Protein AF-A0A914WUR8-F1 (afdb_monomer_lite)

Sequence (193 aa):
MGHSDYSIVKTNSSASHRSSPDRDSGISDNASTVTVDKRELGSQAFQICHELTTIVRLSSDFLSDVIEGKESASELLDELQNKVHPFLITLDGEMSNIEQLLRKNLDRSRIGDSKVGWLLEYNRYQLEFRRVLMDLSGPVYEDLERVLRLRNRGCLGLSPKKETIASLREMSAGLERATKLIRNERAKPESAY

Foldseek 3Di:
DDDDDDDDDDDDDDDDDDDDDDPPDDPPPPVVPCPDDLLNLLVLLLVLLVLLLVLLVVLVVLQVCLVVVVDALVVSLCCLVVPNQVSLVVSVVSLVVSLVVLVVNCVPDDPPDLVNVSSVVSNVSSVLSVVSSCCCNPQLSVQSNVQSVVVNVVDPPDHGDPVSVVSSVVSNVVSVVVSVVSVVVSVDDPPPD

Structure (mmCIF, N/CA/C/O backbone):
data_AF-A0A914WUR8-F1
#
_entry.id   AF-A0A914WUR8-F1
#
loop_
_atom_site.group_PDB
_atom_site.id
_atom_site.type_symbol
_atom_site.label_atom_id
_atom_site.label_alt_id
_atom_site.label_comp_id
_atom_site.label_asym_id
_atom_site.label_entity_id
_atom_site.label_seq_id
_atom_site.pdbx_PDB_ins_code
_atom_site.Cartn_x
_atom_site.Cartn_y
_atom_site.Cartn_z
_atom_site.occupancy
_atom_site.B_iso_or_equiv
_atom_site.auth_seq_id
_atom_site.auth_comp_id
_atom_site.auth_asym_id
_atom_site.auth_atom_id
_atom_site.pdbx_PDB_model_num
ATOM 1 N N . MET A 1 1 ? -19.757 11.653 -71.387 1.00 37.00 1 MET A N 1
ATOM 2 C CA . MET A 1 1 ? -19.063 12.252 -72.551 1.00 37.00 1 MET A CA 1
ATOM 3 C C . MET A 1 1 ? -19.400 13.734 -72.533 1.00 37.00 1 MET A C 1
ATOM 5 O O . MET A 1 1 ? -20.573 14.029 -72.426 1.00 37.00 1 MET A O 1
ATOM 9 N N . GLY A 1 2 ? -18.505 14.708 -72.526 1.00 36.41 2 GLY A N 1
ATOM 10 C CA . GLY A 1 2 ? -17.061 14.735 -72.690 1.00 36.41 2 GLY A CA 1
ATOM 11 C C . GLY A 1 2 ? -16.530 16.047 -72.091 1.00 36.41 2 GLY A C 1
ATOM 12 O O . GLY A 1 2 ? -17.286 16.991 -71.898 1.00 36.41 2 GLY A O 1
ATOM 13 N N . HIS A 1 3 ? -15.284 16.008 -71.632 1.00 33.38 3 HIS A N 1
ATOM 14 C CA . HIS A 1 3 ? -14.179 16.819 -72.156 1.00 33.38 3 HIS A CA 1
ATOM 15 C C . HIS A 1 3 ? -14.141 18.267 -71.652 1.00 33.38 3 HIS A C 1
ATOM 17 O O . HIS A 1 3 ? -14.786 19.171 -72.168 1.00 33.38 3 HIS A O 1
ATOM 23 N N . SER A 1 4 ? -13.314 18.418 -70.616 1.00 41.50 4 SER A N 1
ATOM 24 C CA . SER A 1 4 ? -12.654 19.644 -70.195 1.00 41.50 4 SER A CA 1
ATOM 25 C C . SER A 1 4 ? -11.513 19.942 -71.166 1.00 41.50 4 SER A C 1
ATOM 27 O O . SER A 1 4 ? -10.656 19.085 -71.347 1.00 41.50 4 SER A O 1
ATOM 29 N N . ASP A 1 5 ? -11.481 21.156 -71.702 1.00 40.12 5 ASP A N 1
ATOM 30 C CA . ASP A 1 5 ? -10.303 21.803 -72.275 1.00 40.12 5 ASP A CA 1
ATOM 31 C C . ASP A 1 5 ? -10.440 23.311 -72.039 1.00 40.12 5 ASP A C 1
ATOM 33 O O . ASP A 1 5 ? -11.521 23.857 -72.230 1.00 40.12 5 ASP A O 1
ATOM 37 N N . TYR A 1 6 ? -9.379 23.950 -71.539 1.00 37.72 6 TYR A N 1
ATOM 38 C CA . TYR A 1 6 ? -8.760 25.163 -72.100 1.00 37.72 6 TYR A CA 1
ATOM 39 C C . TYR A 1 6 ? -7.669 25.708 -71.152 1.00 37.72 6 TYR A C 1
ATOM 41 O O . TYR A 1 6 ? -7.909 26.363 -70.142 1.00 37.72 6 TYR A O 1
ATOM 49 N N . SER A 1 7 ? -6.442 25.345 -71.518 1.00 39.84 7 SER A N 1
ATOM 50 C CA . SER A 1 7 ? -5.172 26.091 -71.546 1.00 39.84 7 SER A CA 1
ATOM 51 C C . SER A 1 7 ? -5.010 27.505 -70.933 1.00 39.84 7 SER A C 1
ATOM 53 O O . SER A 1 7 ? -5.639 28.463 -71.364 1.00 39.84 7 SER A O 1
ATOM 55 N N . ILE A 1 8 ? -3.978 27.602 -70.074 1.00 44.56 8 ILE A N 1
ATOM 56 C CA . ILE A 1 8 ? -2.750 28.447 -70.117 1.00 44.56 8 ILE A CA 1
ATOM 57 C C . ILE A 1 8 ? -2.872 29.963 -70.385 1.00 44.56 8 ILE A C 1
ATOM 59 O O . ILE A 1 8 ? -3.141 30.380 -71.506 1.00 44.56 8 ILE A O 1
ATOM 63 N N . VAL A 1 9 ? -2.359 30.767 -69.436 1.00 37.59 9 VAL A N 1
ATOM 64 C CA . VAL A 1 9 ? -1.596 32.004 -69.721 1.00 37.59 9 VAL A CA 1
ATOM 65 C C . VAL A 1 9 ? -0.335 32.049 -68.843 1.00 37.59 9 VAL A C 1
ATOM 67 O O . VAL A 1 9 ? -0.367 31.731 -67.656 1.00 37.59 9 VAL A O 1
ATOM 70 N N . LYS A 1 10 ? 0.791 32.410 -69.465 1.00 38.59 10 LYS A N 1
ATOM 71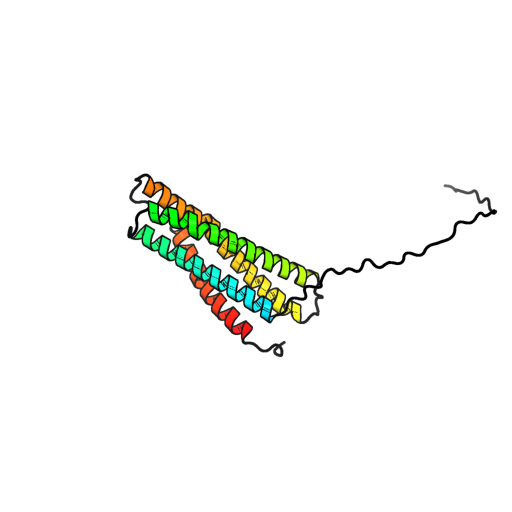 C CA . LYS A 1 10 ? 2.156 32.503 -68.924 1.00 38.59 10 LYS A CA 1
ATOM 72 C C . LYS A 1 10 ? 2.591 33.975 -68.778 1.00 38.59 10 LYS A C 1
ATOM 74 O O . LYS A 1 10 ? 2.191 34.793 -69.599 1.00 38.59 10 LYS A O 1
ATOM 79 N N . THR A 1 11 ? 3.554 34.201 -67.864 1.00 35.62 11 THR A N 1
ATOM 80 C CA . THR A 1 11 ? 4.627 35.248 -67.840 1.00 35.62 11 THR A CA 1
ATOM 81 C C . THR A 1 11 ? 4.205 36.707 -67.554 1.00 35.62 11 THR A C 1
ATOM 83 O O . THR A 1 11 ? 3.149 37.117 -68.000 1.00 35.62 11 THR A O 1
ATOM 86 N N . ASN A 1 12 ? 4.951 37.593 -66.872 1.00 31.42 12 ASN A N 1
ATOM 87 C CA . ASN A 1 12 ? 6.292 37.587 -66.259 1.00 31.42 12 ASN A CA 1
ATOM 88 C C . ASN A 1 12 ? 6.456 38.807 -65.304 1.00 31.42 12 ASN A C 1
ATOM 90 O O . ASN A 1 12 ? 5.893 39.862 -65.568 1.00 31.42 12 ASN A O 1
ATOM 94 N N . SER A 1 13 ? 7.307 38.642 -64.280 1.00 36.81 13 SER A N 1
ATOM 95 C CA . SER A 1 13 ? 8.255 39.586 -63.632 1.00 36.81 13 SER A CA 1
ATOM 96 C C . SER A 1 13 ? 7.897 41.046 -63.292 1.00 36.81 13 SER A C 1
ATOM 98 O O . SER A 1 13 ? 7.692 41.866 -64.181 1.00 36.81 13 SER A O 1
ATOM 100 N N . SER A 1 14 ? 8.136 41.441 -62.028 1.00 36.94 14 SER A N 1
ATOM 101 C CA . SER A 1 14 ? 9.271 42.318 -61.637 1.00 36.94 14 SER A CA 1
ATOM 102 C C . SER A 1 14 ? 9.400 42.482 -60.112 1.00 36.94 14 SER A C 1
ATOM 104 O O . SER A 1 14 ? 8.433 42.359 -59.369 1.00 36.94 14 SER A O 1
ATOM 106 N N . ALA A 1 15 ? 10.638 42.704 -59.672 1.00 36.72 15 ALA A N 1
ATOM 107 C CA . ALA A 1 15 ? 11.162 42.523 -58.322 1.00 36.72 15 ALA A CA 1
ATOM 108 C C . ALA A 1 15 ? 10.947 43.701 -57.351 1.00 36.72 15 ALA A C 1
ATOM 110 O O . ALA A 1 15 ? 10.894 44.859 -57.759 1.00 36.72 15 ALA A O 1
ATOM 111 N N . SER A 1 16 ? 10.995 43.412 -56.045 1.00 34.94 16 SER A N 1
ATOM 112 C CA . SER A 1 16 ? 11.691 44.271 -55.077 1.00 34.94 16 SER A CA 1
ATOM 113 C C . SER A 1 16 ? 12.077 43.526 -53.800 1.00 34.94 16 SER A C 1
ATOM 115 O O . SER A 1 16 ? 11.311 42.754 -53.233 1.00 34.94 16 SER A O 1
ATOM 117 N N . HIS A 1 17 ? 13.318 43.791 -53.404 1.00 40.00 17 HIS A N 1
ATOM 118 C CA . HIS A 1 17 ? 14.070 43.299 -52.261 1.00 40.00 17 HIS A CA 1
ATOM 119 C C . HIS A 1 17 ? 13.313 43.279 -50.928 1.00 40.00 17 HIS A C 1
ATOM 121 O O . HIS A 1 17 ? 12.742 44.287 -50.517 1.00 40.00 17 HIS A O 1
ATOM 127 N N . ARG A 1 18 ? 13.505 42.197 -50.165 1.00 36.22 18 ARG A N 1
ATOM 128 C CA . ARG A 1 18 ? 13.708 42.273 -48.712 1.00 36.22 18 ARG A CA 1
ATOM 129 C C . ARG A 1 18 ? 14.673 41.173 -48.271 1.00 36.22 18 ARG A C 1
ATOM 131 O O . ARG A 1 18 ? 14.479 40.001 -48.570 1.00 36.22 18 ARG A O 1
ATOM 138 N N . SER A 1 19 ? 15.742 41.624 -47.634 1.00 36.41 19 SER A N 1
ATOM 139 C CA . SER A 1 19 ? 16.862 40.859 -47.100 1.00 36.41 19 SER A CA 1
ATOM 140 C C . SER A 1 19 ? 16.445 39.942 -45.940 1.00 36.41 19 SER A C 1
ATOM 142 O O . SER A 1 19 ? 15.469 40.231 -45.249 1.00 36.41 19 SER A O 1
ATOM 144 N N . SER A 1 20 ? 17.219 38.868 -45.751 1.00 39.94 20 SER A N 1
ATOM 145 C CA . SER A 1 20 ? 17.107 37.781 -44.761 1.00 39.94 20 SER A CA 1
ATOM 146 C C . SER A 1 20 ? 16.961 38.243 -43.288 1.00 39.94 20 SER A C 1
ATOM 148 O O . SER A 1 20 ? 17.182 39.418 -42.988 1.00 39.94 20 SER A O 1
ATOM 150 N N . PRO A 1 21 ? 16.629 37.340 -42.339 1.00 45.94 21 PRO A N 1
ATOM 151 C CA . PRO A 1 21 ? 17.630 36.371 -41.879 1.00 45.94 21 PRO A CA 1
ATOM 152 C C . PRO A 1 21 ? 17.120 34.937 -41.705 1.00 45.94 21 PRO A C 1
ATOM 154 O O . PRO A 1 21 ? 16.006 34.687 -41.245 1.00 45.94 21 PRO A O 1
ATOM 157 N N . ASP A 1 22 ? 18.030 34.013 -42.000 1.00 47.44 22 ASP A N 1
ATOM 158 C CA . ASP A 1 22 ? 18.073 32.670 -41.447 1.00 47.44 22 ASP A CA 1
ATOM 159 C C . ASP A 1 22 ? 17.872 32.698 -39.928 1.00 47.44 22 ASP A C 1
ATOM 161 O O . ASP A 1 22 ? 18.601 33.366 -39.189 1.00 47.44 22 ASP A O 1
ATOM 165 N N . ARG A 1 23 ? 16.892 31.927 -39.462 1.00 48.22 23 ARG A N 1
ATOM 166 C CA . ARG A 1 23 ? 16.879 31.358 -38.114 1.00 48.22 23 ARG A CA 1
ATOM 167 C C . ARG A 1 23 ? 16.469 29.902 -38.217 1.00 48.22 23 ARG A C 1
ATOM 169 O O . ARG A 1 23 ? 15.405 29.492 -37.767 1.00 48.22 23 ARG A O 1
ATOM 176 N N . ASP A 1 24 ? 17.371 29.139 -38.819 1.00 46.47 24 ASP A N 1
ATOM 177 C CA . ASP A 1 24 ? 17.650 27.802 -38.330 1.00 46.47 24 ASP A CA 1
ATOM 178 C C . ASP A 1 24 ? 18.210 27.983 -36.912 1.00 46.47 24 ASP A C 1
ATOM 180 O O . ASP A 1 24 ? 19.305 28.497 -36.678 1.00 46.47 24 ASP A O 1
ATOM 184 N N . SER A 1 25 ? 17.356 27.771 -35.927 1.00 42.19 25 SER A N 1
ATOM 185 C CA . SER A 1 25 ? 17.721 27.807 -34.521 1.00 42.19 25 SER A CA 1
ATOM 186 C C . SER A 1 25 ? 16.955 26.669 -33.909 1.00 42.19 25 SER A C 1
ATOM 188 O O . SER A 1 25 ? 15.784 26.810 -33.555 1.00 42.19 25 SER A O 1
ATOM 190 N N . GLY A 1 26 ? 17.638 25.524 -33.909 1.00 39.28 26 GLY A N 1
ATOM 191 C CA . GLY A 1 26 ? 17.195 24.298 -33.293 1.00 39.28 26 GLY A CA 1
ATOM 192 C C . GLY A 1 26 ? 16.463 24.609 -32.003 1.00 39.28 26 GLY A C 1
ATOM 193 O O . GLY A 1 26 ? 17.003 25.233 -31.085 1.00 39.28 26 GLY A O 1
ATOM 194 N N . ILE A 1 27 ? 15.217 24.151 -31.955 1.00 39.72 27 ILE A N 1
ATOM 195 C CA . ILE A 1 27 ? 14.602 23.793 -30.694 1.00 39.72 27 ILE A CA 1
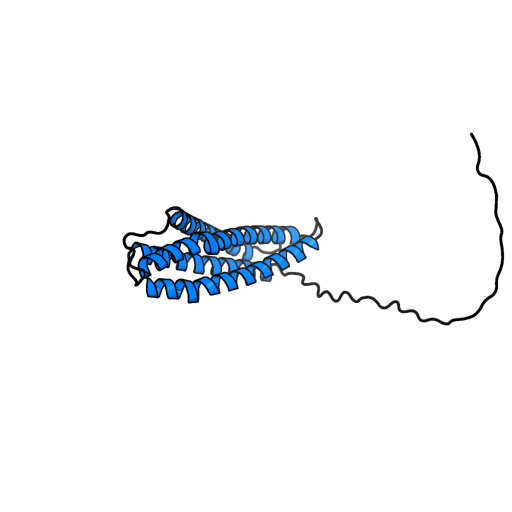ATOM 196 C C . ILE A 1 27 ? 15.532 22.716 -30.149 1.00 39.72 27 ILE A C 1
ATOM 198 O O . ILE A 1 27 ? 15.495 21.557 -30.552 1.00 39.72 27 ILE A O 1
ATOM 202 N N . SER A 1 28 ? 16.480 23.167 -29.333 1.00 43.06 28 SER A N 1
ATOM 203 C CA . SER A 1 28 ? 17.248 22.327 -28.447 1.00 43.06 28 SER A CA 1
ATOM 204 C C . SER A 1 28 ? 16.193 21.695 -27.561 1.00 43.06 28 SER A C 1
ATOM 206 O O . SER A 1 28 ? 15.749 22.304 -26.585 1.00 43.06 28 SER A O 1
ATOM 208 N N . ASP A 1 29 ? 15.737 20.509 -27.959 1.00 40.06 29 ASP A N 1
ATOM 209 C CA . ASP A 1 29 ? 15.066 19.550 -27.101 1.00 40.06 29 ASP A CA 1
ATOM 210 C C . ASP A 1 29 ? 16.067 19.174 -26.004 1.00 40.06 29 ASP A C 1
ATOM 212 O O . ASP A 1 29 ? 16.579 18.064 -25.912 1.00 40.06 29 ASP A O 1
ATOM 216 N N . ASN A 1 30 ? 16.309 20.121 -25.101 1.00 42.06 30 ASN A N 1
ATOM 217 C CA . ASN A 1 30 ? 16.826 19.874 -23.771 1.00 42.06 30 ASN A CA 1
ATOM 218 C C . ASN A 1 30 ? 15.668 19.321 -22.930 1.00 42.06 30 ASN A C 1
ATOM 220 O O . ASN A 1 30 ? 15.449 19.722 -21.790 1.00 42.06 30 ASN A O 1
ATOM 224 N N . ALA A 1 31 ? 14.902 18.385 -23.496 1.00 45.66 31 ALA A N 1
ATOM 225 C CA . ALA A 1 31 ? 14.214 17.394 -22.712 1.00 45.66 31 ALA A CA 1
ATOM 226 C C . ALA A 1 31 ? 15.333 16.529 -22.153 1.00 45.66 31 ALA A C 1
ATOM 228 O O . ALA A 1 31 ? 15.721 15.553 -22.791 1.00 45.66 31 ALA A O 1
ATOM 229 N N . SER A 1 32 ? 15.885 16.945 -21.007 1.00 46.03 32 SER A N 1
ATOM 230 C CA . SER A 1 32 ? 16.814 16.172 -20.192 1.00 46.03 32 SER A CA 1
ATOM 231 C C . SER A 1 32 ? 16.413 14.713 -20.314 1.00 46.03 32 SER A C 1
ATOM 233 O O . SER A 1 32 ? 15.339 14.309 -19.856 1.00 46.03 32 SER A O 1
ATOM 235 N N . THR A 1 33 ? 17.191 13.953 -21.080 1.00 48.09 33 THR A N 1
ATOM 236 C CA . THR A 1 33 ? 16.890 12.563 -21.367 1.00 48.09 33 THR A CA 1
ATOM 237 C C . THR A 1 33 ? 17.117 11.838 -20.059 1.00 48.09 33 THR A C 1
ATOM 239 O O . THR A 1 33 ? 18.238 11.441 -19.761 1.00 48.09 33 THR A O 1
ATOM 242 N N . VAL A 1 34 ? 16.071 11.742 -19.234 1.00 58.59 34 VAL A N 1
ATOM 243 C CA . VAL A 1 34 ? 16.076 10.923 -18.025 1.00 58.59 34 VAL A CA 1
ATOM 244 C C . VAL A 1 34 ? 16.119 9.475 -18.499 1.00 58.59 34 VAL A C 1
ATOM 246 O O . VAL A 1 34 ? 15.098 8.806 -18.635 1.00 58.59 34 VAL A O 1
ATOM 249 N N . THR A 1 35 ? 17.314 9.028 -18.866 1.00 66.31 35 THR A N 1
ATOM 250 C CA . THR A 1 35 ? 17.644 7.626 -19.053 1.00 66.31 35 THR A CA 1
ATOM 251 C C . THR A 1 35 ? 17.691 7.028 -17.662 1.00 66.31 35 THR A C 1
ATOM 253 O O . THR A 1 35 ? 18.562 7.390 -16.871 1.00 66.31 35 THR A O 1
ATOM 256 N N . VAL A 1 36 ? 16.710 6.189 -17.330 1.00 79.06 36 VAL A N 1
ATOM 257 C CA . VAL A 1 36 ? 16.665 5.582 -16.001 1.00 79.06 36 VAL A CA 1
ATOM 258 C C . VAL A 1 36 ? 17.721 4.483 -15.898 1.00 79.06 36 VAL A C 1
ATOM 260 O O . VAL A 1 36 ? 17.850 3.651 -16.798 1.00 79.06 36 VAL A O 1
ATOM 263 N N . ASP A 1 37 ? 18.487 4.499 -14.811 1.00 85.56 37 ASP A N 1
ATOM 264 C CA . ASP A 1 37 ? 19.453 3.451 -14.498 1.00 85.56 37 ASP A CA 1
ATOM 265 C C . ASP A 1 37 ? 18.743 2.251 -13.851 1.00 85.56 37 ASP A C 1
ATOM 267 O O . ASP A 1 37 ? 17.837 2.408 -13.025 1.00 85.56 37 ASP A O 1
ATOM 271 N N . LYS A 1 38 ? 19.159 1.034 -14.217 1.00 85.88 38 LYS A N 1
ATOM 272 C CA . LYS A 1 38 ? 18.549 -0.209 -13.724 1.00 85.88 38 LYS A CA 1
ATOM 273 C C . LYS A 1 38 ? 18.675 -0.351 -12.204 1.00 85.88 38 LYS A C 1
ATOM 275 O O . LYS A 1 38 ? 17.761 -0.884 -11.568 1.00 85.88 38 LYS A O 1
ATOM 280 N N . ARG A 1 39 ? 19.797 0.084 -11.614 1.00 86.56 39 ARG A N 1
ATOM 281 C CA . ARG A 1 39 ? 20.023 -0.005 -10.163 1.00 86.56 39 ARG A CA 1
ATOM 282 C C . ARG A 1 39 ? 19.194 1.022 -9.417 1.00 86.56 39 ARG A C 1
ATOM 284 O O . ARG A 1 39 ? 18.631 0.669 -8.385 1.00 86.56 39 ARG A O 1
ATOM 291 N N . GLU A 1 40 ? 19.085 2.232 -9.956 1.00 88.56 40 GLU A N 1
ATOM 292 C CA . GLU A 1 40 ? 18.246 3.285 -9.381 1.00 88.56 40 GLU A CA 1
ATOM 293 C C . GLU A 1 40 ? 16.779 2.848 -9.327 1.00 88.56 40 GLU A C 1
ATOM 295 O O . GLU A 1 40 ? 16.174 2.805 -8.256 1.00 88.56 40 GLU A O 1
ATOM 300 N N . LEU A 1 41 ? 16.237 2.384 -10.455 1.00 88.69 41 LEU A N 1
ATOM 301 C CA . LEU A 1 41 ? 14.863 1.891 -10.520 1.00 88.69 41 LEU A CA 1
ATOM 302 C C . LEU A 1 41 ? 14.638 0.668 -9.615 1.00 88.69 41 LEU A C 1
ATOM 304 O O . LEU A 1 41 ? 13.595 0.545 -8.975 1.00 88.69 41 LEU A O 1
ATOM 308 N N . GLY A 1 42 ? 15.632 -0.218 -9.510 1.00 88.69 42 GLY A N 1
ATOM 309 C CA . GLY A 1 42 ? 15.595 -1.342 -8.575 1.00 88.69 42 GLY A CA 1
ATOM 310 C C . GLY A 1 42 ? 15.611 -0.927 -7.108 1.00 88.69 42 GLY A C 1
ATOM 311 O O . GLY A 1 42 ? 14.961 -1.570 -6.283 1.00 88.69 42 GLY A O 1
ATOM 312 N N . SER A 1 43 ? 16.330 0.145 -6.773 1.00 90.81 43 SER A N 1
ATOM 313 C CA . SER A 1 43 ? 16.326 0.727 -5.431 1.00 90.81 43 SER A CA 1
ATOM 314 C C . SER A 1 43 ? 14.959 1.320 -5.099 1.00 90.81 43 SER A C 1
ATOM 316 O O . SER A 1 43 ? 14.404 1.005 -4.049 1.00 90.81 43 SER A O 1
ATOM 318 N N . GLN A 1 44 ? 14.375 2.079 -6.030 1.00 91.69 44 GLN A N 1
ATOM 319 C CA . GLN A 1 44 ? 13.040 2.663 -5.883 1.00 91.69 44 GLN A CA 1
ATOM 320 C C . GLN A 1 44 ? 11.960 1.584 -5.733 1.00 91.69 44 GLN A C 1
ATOM 322 O O . GLN A 1 44 ? 11.167 1.626 -4.799 1.00 91.69 44 GLN A O 1
ATOM 327 N N . ALA A 1 45 ? 11.966 0.553 -6.586 1.00 91.06 45 ALA A N 1
ATOM 328 C CA . ALA A 1 45 ? 11.023 -0.562 -6.477 1.00 91.06 45 ALA A CA 1
ATOM 329 C C . ALA A 1 45 ? 11.147 -1.302 -5.133 1.00 91.06 45 ALA A C 1
ATOM 331 O O . ALA A 1 45 ? 10.143 -1.705 -4.546 1.00 91.06 45 ALA A O 1
ATOM 332 N N . PHE A 1 46 ? 12.372 -1.469 -4.625 1.00 91.94 46 PHE A N 1
ATOM 333 C CA . PHE A 1 46 ? 12.600 -2.070 -3.314 1.00 91.94 46 PHE A CA 1
ATOM 334 C C . PHE A 1 46 ? 12.078 -1.190 -2.172 1.00 91.94 46 PHE A C 1
ATOM 336 O O . PHE A 1 46 ? 11.465 -1.715 -1.244 1.00 91.94 46 PHE A O 1
ATOM 343 N N . GLN A 1 47 ? 12.295 0.125 -2.244 1.00 94.00 47 GLN A N 1
ATOM 344 C CA . GLN A 1 47 ? 11.793 1.076 -1.254 1.00 94.00 47 GLN A CA 1
ATOM 345 C C . GLN A 1 47 ? 10.261 1.058 -1.189 1.00 94.00 47 GLN A C 1
ATOM 347 O O . GLN A 1 47 ? 9.715 0.829 -0.114 1.00 94.00 47 GLN A O 1
ATOM 352 N N . ILE A 1 48 ? 9.576 1.164 -2.332 1.00 94.88 48 ILE A N 1
ATOM 353 C CA . ILE A 1 48 ? 8.107 1.079 -2.394 1.00 94.88 48 ILE A CA 1
ATOM 354 C C . ILE A 1 48 ? 7.603 -0.242 -1.809 1.00 94.88 48 ILE A C 1
ATOM 356 O O . ILE A 1 48 ? 6.675 -0.262 -1.002 1.00 94.88 48 ILE A O 1
ATOM 360 N N . CYS A 1 49 ? 8.238 -1.364 -2.164 1.00 95.25 49 CYS A N 1
ATOM 361 C CA . CYS A 1 49 ? 7.879 -2.670 -1.611 1.00 95.25 49 CYS A CA 1
ATOM 362 C C . CYS A 1 49 ? 7.997 -2.695 -0.078 1.00 95.25 49 CYS A C 1
ATOM 364 O O . CYS A 1 49 ? 7.161 -3.287 0.610 1.00 95.25 49 CYS A O 1
ATOM 366 N N . HIS A 1 50 ? 9.039 -2.064 0.466 1.00 94.75 50 HIS A N 1
ATOM 367 C CA . HIS A 1 50 ? 9.270 -1.972 1.902 1.00 94.75 50 HIS A CA 1
ATOM 368 C C . HIS A 1 50 ? 8.234 -1.076 2.596 1.00 94.75 50 HIS A C 1
ATOM 370 O O . HIS A 1 50 ? 7.701 -1.444 3.646 1.00 94.75 50 HIS A O 1
ATOM 376 N N . GLU A 1 51 ? 7.914 0.075 2.014 1.00 95.81 51 GLU A N 1
ATOM 377 C CA . GLU A 1 51 ? 6.906 0.996 2.542 1.00 95.81 51 GLU A CA 1
ATOM 378 C C . GLU A 1 51 ? 5.511 0.368 2.530 1.00 95.81 51 GLU A C 1
ATOM 380 O O . GLU A 1 51 ? 4.845 0.368 3.566 1.00 95.81 51 GLU A O 1
ATOM 385 N N . LEU A 1 52 ? 5.124 -0.300 1.435 1.00 96.56 52 LEU A N 1
ATOM 386 C CA . LEU A 1 52 ? 3.897 -1.101 1.363 1.00 96.56 52 LEU A CA 1
ATOM 387 C C . LEU A 1 52 ? 3.864 -2.192 2.437 1.00 96.56 52 LEU A C 1
ATOM 389 O O . LEU A 1 52 ? 2.857 -2.374 3.119 1.00 96.56 52 LEU A O 1
ATOM 393 N N . THR A 1 53 ? 4.978 -2.901 2.630 1.00 95.81 53 THR A N 1
ATOM 394 C CA . THR A 1 53 ? 5.078 -3.935 3.672 1.00 95.81 53 THR A CA 1
ATOM 395 C C . THR A 1 53 ? 4.865 -3.337 5.057 1.00 95.81 53 THR A C 1
ATOM 397 O O . THR A 1 53 ? 4.176 -3.927 5.888 1.00 95.81 53 THR A O 1
ATOM 400 N N . THR A 1 54 ? 5.433 -2.159 5.303 1.00 95.00 54 THR A N 1
ATOM 401 C CA . THR A 1 54 ? 5.316 -1.458 6.582 1.00 95.00 54 THR A CA 1
ATOM 402 C C . THR A 1 54 ? 3.866 -1.071 6.852 1.00 95.00 54 THR A C 1
ATOM 404 O O . THR A 1 54 ? 3.327 -1.431 7.897 1.00 95.00 54 THR A O 1
ATOM 407 N N . ILE A 1 55 ? 3.195 -0.422 5.899 1.00 95.38 55 ILE A N 1
ATOM 408 C CA . ILE A 1 55 ? 1.821 0.053 6.105 1.00 95.38 55 ILE A CA 1
ATOM 409 C C . ILE A 1 55 ? 0.793 -1.087 6.165 1.00 95.38 55 ILE A C 1
ATOM 411 O O . ILE A 1 55 ? -0.160 -1.013 6.941 1.00 95.38 55 ILE A O 1
ATOM 415 N N . VAL A 1 56 ? 1.007 -2.187 5.432 1.00 96.19 56 VAL A N 1
ATOM 416 C CA . VAL A 1 56 ? 0.170 -3.397 5.538 1.00 96.19 56 VAL A CA 1
ATOM 417 C C . VAL A 1 56 ? 0.329 -4.058 6.908 1.00 96.19 56 VAL A C 1
ATOM 419 O O . VAL A 1 56 ? -0.661 -4.515 7.484 1.00 96.19 56 VAL A O 1
ATOM 422 N N . ARG A 1 57 ? 1.550 -4.100 7.458 1.00 94.31 57 ARG A N 1
ATOM 423 C CA . ARG A 1 57 ? 1.788 -4.616 8.816 1.00 94.31 57 ARG A CA 1
ATOM 424 C C . ARG A 1 57 ? 1.116 -3.744 9.864 1.00 94.31 57 ARG A C 1
ATOM 426 O O . ARG A 1 57 ? 0.331 -4.279 10.632 1.00 94.31 57 ARG A O 1
ATOM 433 N N . LEU A 1 58 ? 1.314 -2.427 9.801 1.00 92.69 58 LEU A N 1
ATOM 434 C CA . LEU A 1 58 ? 0.630 -1.484 10.689 1.00 92.69 58 LEU A CA 1
ATOM 435 C C . LEU A 1 58 ? -0.889 -1.680 10.632 1.00 92.69 58 LEU A C 1
ATOM 437 O O . LEU A 1 58 ? -1.533 -1.830 11.660 1.00 92.69 58 LEU A O 1
ATOM 441 N N . SER A 1 59 ? -1.465 -1.786 9.434 1.00 93.31 59 SER A N 1
ATOM 442 C CA . SER A 1 59 ? -2.909 -2.017 9.267 1.00 93.31 59 SER A CA 1
ATOM 443 C C . SER A 1 59 ? -3.376 -3.371 9.822 1.00 93.31 59 SER A C 1
ATOM 445 O O . SER A 1 59 ? -4.514 -3.502 10.273 1.00 93.31 59 SER A O 1
ATOM 447 N N . SER A 1 60 ? -2.509 -4.386 9.809 1.00 93.88 60 SER A N 1
ATOM 448 C CA . SER A 1 60 ? -2.776 -5.695 10.421 1.00 93.88 60 SER A CA 1
ATOM 449 C C . SER A 1 60 ? -2.704 -5.645 11.949 1.00 93.88 60 SER A C 1
ATOM 451 O O . SER A 1 60 ? -3.483 -6.329 12.619 1.00 93.88 60 SER A O 1
ATOM 453 N N . ASP A 1 61 ? -1.812 -4.820 12.495 1.00 91.19 61 ASP A N 1
ATOM 454 C CA . ASP A 1 61 ? -1.719 -4.555 13.930 1.00 91.19 61 ASP A CA 1
ATOM 455 C C . ASP A 1 61 ? -2.984 -3.807 14.393 1.00 91.19 61 ASP A C 1
ATOM 457 O O . ASP A 1 61 ? -3.699 -4.320 15.251 1.00 91.19 61 ASP A O 1
ATOM 461 N N . PHE A 1 62 ? -3.394 -2.741 13.685 1.00 89.44 62 PHE A N 1
ATOM 462 C CA . PHE A 1 62 ? -4.681 -2.051 13.899 1.00 89.44 62 PHE A CA 1
ATOM 463 C C . PHE A 1 62 ? -5.871 -3.009 13.892 1.00 89.44 62 PHE A C 1
ATOM 465 O O . PHE A 1 62 ? -6.741 -2.954 14.760 1.00 89.44 62 PHE A O 1
ATOM 472 N N . LEU A 1 63 ? -5.937 -3.895 12.896 1.00 91.75 63 LEU A N 1
ATOM 473 C CA . LEU A 1 63 ? -6.984 -4.908 12.817 1.00 91.75 63 LEU A CA 1
ATOM 474 C C . LEU A 1 63 ? -7.003 -5.789 14.077 1.00 91.75 63 LEU A C 1
ATOM 476 O O . LEU A 1 63 ? -8.080 -6.096 14.593 1.00 91.75 63 LEU A O 1
ATOM 480 N N . SER A 1 64 ? -5.831 -6.191 14.562 1.00 91.88 64 SER A N 1
ATOM 481 C CA . SER A 1 64 ? -5.692 -7.023 15.757 1.00 91.88 64 SER A CA 1
ATOM 482 C C . SER A 1 64 ? -6.145 -6.270 17.008 1.00 91.88 64 SER A C 1
ATOM 484 O O . SER A 1 64 ? -6.955 -6.800 17.769 1.00 91.88 64 SER A O 1
ATOM 486 N N . ASP A 1 65 ? -5.749 -5.007 17.168 1.00 90.31 65 ASP A N 1
ATOM 487 C CA . ASP A 1 65 ? -6.151 -4.171 18.305 1.00 90.31 65 ASP A CA 1
ATOM 488 C C . ASP A 1 65 ? -7.652 -3.873 18.303 1.00 90.31 65 ASP A C 1
ATOM 490 O O . ASP A 1 65 ? -8.309 -3.915 19.349 1.00 90.31 65 ASP A O 1
ATOM 494 N N . VAL A 1 66 ? -8.243 -3.678 17.119 1.00 87.62 66 VAL A N 1
ATOM 495 C CA . VAL A 1 66 ? -9.696 -3.571 16.956 1.00 87.62 66 VAL A CA 1
ATOM 496 C C . VAL A 1 66 ? -10.381 -4.877 17.361 1.00 87.62 66 VAL A C 1
ATOM 498 O O . VAL A 1 66 ? -11.381 -4.843 18.078 1.00 87.62 66 VAL A O 1
ATOM 501 N N . ILE A 1 67 ? -9.905 -6.041 16.926 1.00 88.94 67 ILE A N 1
ATOM 502 C CA . ILE A 1 67 ? -10.550 -7.320 17.267 1.00 88.94 67 ILE A CA 1
ATOM 503 C C . ILE A 1 67 ? -10.449 -7.608 18.768 1.00 88.94 67 ILE A C 1
ATOM 505 O O . ILE A 1 67 ? -11.438 -8.019 19.375 1.00 88.94 67 ILE A O 1
ATOM 509 N N . GLU A 1 68 ? -9.284 -7.372 19.361 1.00 87.12 68 GLU A N 1
ATOM 510 C CA . GLU A 1 68 ? -8.994 -7.713 20.755 1.00 87.12 68 GLU A CA 1
ATOM 511 C C . GLU A 1 68 ? -9.466 -6.643 21.748 1.00 87.12 68 GLU A C 1
ATOM 513 O O . GLU A 1 68 ? -9.570 -6.918 22.941 1.00 87.12 68 GLU A O 1
ATOM 518 N N . GLY A 1 69 ? -9.799 -5.439 21.268 1.00 80.38 69 GLY A N 1
ATOM 519 C CA . GLY A 1 69 ? -10.252 -4.331 22.110 1.00 80.38 69 GLY A CA 1
ATOM 520 C C . GLY A 1 69 ? -9.164 -3.825 23.057 1.00 80.38 69 GLY A C 1
ATOM 521 O O . GLY A 1 69 ? -9.477 -3.394 24.165 1.00 80.38 69 GLY A O 1
ATOM 522 N N . LYS A 1 70 ? -7.898 -3.927 22.638 1.00 77.44 70 LYS A N 1
ATOM 523 C CA . LYS A 1 70 ? -6.719 -3.571 23.442 1.00 77.44 70 LYS A CA 1
ATOM 524 C C . LYS A 1 70 ? -6.570 -2.071 23.665 1.00 77.44 70 LYS A C 1
ATOM 526 O O . LYS A 1 70 ? -6.075 -1.664 24.711 1.00 77.44 70 LYS A O 1
ATOM 531 N N . GLU A 1 71 ? -7.013 -1.275 22.699 1.00 80.44 71 GLU A N 1
ATOM 532 C CA . GLU A 1 71 ? -6.871 0.178 22.704 1.00 80.44 71 GLU A CA 1
ATOM 533 C C . GLU A 1 71 ? -8.223 0.877 22.570 1.00 80.44 71 GLU A C 1
ATOM 535 O O . GLU A 1 71 ? -9.224 0.294 22.126 1.00 80.44 71 GLU A O 1
ATOM 540 N N . SER A 1 72 ? -8.269 2.148 22.972 1.00 88.00 72 SER A N 1
ATOM 541 C CA . SER A 1 72 ? -9.493 2.925 22.854 1.00 88.00 72 SER A CA 1
ATOM 542 C C . SER A 1 72 ? -9.806 3.209 21.381 1.00 88.00 72 SER A C 1
ATOM 544 O O . SER A 1 72 ? -8.938 3.542 20.574 1.00 88.00 72 SER A O 1
ATOM 546 N N . ALA A 1 73 ? -11.085 3.117 21.009 1.00 88.19 73 ALA A N 1
ATOM 547 C CA . ALA A 1 73 ? -11.502 3.374 19.630 1.00 88.19 73 ALA A CA 1
ATOM 548 C C . ALA A 1 73 ? -11.212 4.818 19.178 1.00 88.19 73 ALA A C 1
ATOM 550 O O . ALA A 1 73 ? -11.093 5.058 17.981 1.00 88.19 73 ALA A O 1
ATOM 551 N N . SER A 1 74 ? -11.118 5.766 20.118 1.00 91.31 74 SER A N 1
ATOM 552 C CA . SER A 1 74 ? -10.786 7.161 19.824 1.00 91.31 74 SER A CA 1
ATOM 553 C C . SER A 1 74 ? -9.310 7.337 19.475 1.00 91.31 74 SER A C 1
ATOM 555 O O . SER A 1 74 ? -9.018 8.032 18.510 1.00 91.31 74 SER A O 1
ATOM 557 N N . GLU A 1 75 ? -8.397 6.717 20.228 1.00 91.62 75 GLU A N 1
ATOM 558 C CA . GLU A 1 75 ? -6.955 6.775 19.944 1.00 91.62 75 GLU A CA 1
ATOM 559 C C . GLU A 1 75 ? -6.650 6.084 18.616 1.00 91.62 75 GLU A C 1
ATOM 561 O O . GLU A 1 75 ? -6.060 6.698 17.733 1.00 91.62 75 GLU A O 1
ATOM 566 N N . LEU A 1 76 ? -7.165 4.865 18.415 1.00 91.75 76 LEU A N 1
ATOM 567 C CA . LEU A 1 76 ? -6.989 4.133 17.158 1.00 91.75 76 LEU A CA 1
ATOM 568 C C . LEU A 1 76 ? -7.526 4.910 15.947 1.00 91.75 76 LEU A C 1
ATOM 570 O O . LEU A 1 76 ? -6.935 4.874 14.870 1.00 91.75 76 LEU A O 1
ATOM 574 N N . LEU A 1 77 ? -8.658 5.606 16.104 1.00 92.94 77 LEU A N 1
ATOM 575 C CA . LEU A 1 77 ? -9.224 6.425 15.033 1.00 92.94 77 LEU A CA 1
ATOM 576 C C . LEU A 1 77 ? -8.344 7.641 14.724 1.00 92.94 77 LEU A C 1
ATOM 578 O O . LEU A 1 77 ? -8.150 7.950 13.549 1.00 92.94 77 LEU A O 1
ATOM 582 N N . ASP A 1 78 ? -7.814 8.304 15.752 1.00 93.31 78 ASP A N 1
ATOM 583 C CA . ASP A 1 78 ? -6.892 9.427 15.587 1.00 93.31 78 ASP A CA 1
ATOM 584 C C . ASP A 1 78 ? -5.617 8.985 14.860 1.00 93.31 78 ASP A C 1
ATOM 586 O O . ASP A 1 78 ? -5.212 9.605 13.877 1.00 93.31 78 ASP A O 1
ATOM 590 N N . GLU A 1 79 ? -5.035 7.851 15.253 1.00 92.38 79 GLU A N 1
ATOM 591 C CA . GLU A 1 79 ? -3.847 7.320 14.590 1.00 92.38 79 GLU A CA 1
ATOM 592 C C . GLU A 1 79 ? -4.107 6.927 13.131 1.00 92.38 79 GLU A C 1
ATOM 594 O O . GLU A 1 79 ? -3.302 7.235 12.246 1.00 92.38 79 GLU A O 1
ATOM 599 N N . LEU A 1 80 ? -5.245 6.286 12.853 1.00 92.88 80 LEU A N 1
ATOM 600 C CA . LEU A 1 80 ? -5.624 5.915 11.493 1.00 92.88 80 LEU A CA 1
ATOM 601 C C . LEU A 1 80 ? -5.749 7.164 10.596 1.00 92.88 80 LEU A C 1
ATOM 603 O O . LEU A 1 80 ? -5.245 7.186 9.472 1.00 92.88 80 LEU A O 1
ATOM 607 N N . GLN A 1 81 ? -6.365 8.231 11.107 1.00 93.88 81 GLN A N 1
ATOM 608 C CA . GLN A 1 81 ? -6.612 9.457 10.345 1.00 93.88 81 GLN A CA 1
ATOM 609 C C . GLN A 1 81 ? -5.378 10.352 10.217 1.00 93.88 81 GLN A C 1
ATOM 611 O O . GLN A 1 81 ? -5.161 10.939 9.159 1.00 93.88 81 GLN A O 1
ATOM 616 N N . ASN A 1 82 ? -4.556 10.445 11.261 1.00 93.06 82 ASN A N 1
ATOM 617 C CA . ASN A 1 82 ? -3.439 11.389 11.311 1.00 93.06 82 ASN A CA 1
ATOM 618 C C . ASN A 1 82 ? -2.092 10.765 10.932 1.00 93.06 82 ASN A C 1
ATOM 620 O O . ASN A 1 82 ? -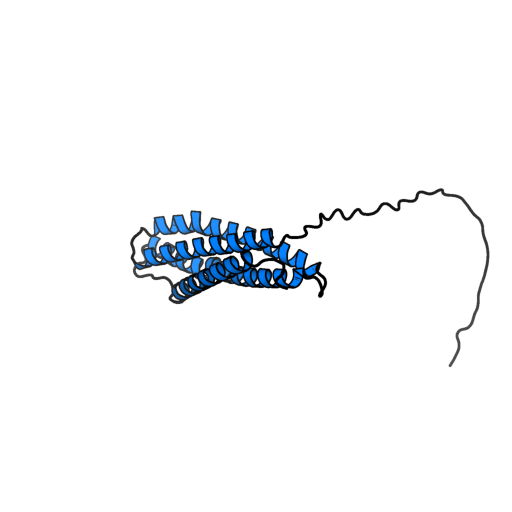1.163 11.500 10.600 1.00 93.06 82 ASN A O 1
ATOM 624 N N . LYS A 1 83 ? -1.959 9.432 10.966 1.00 90.12 83 LYS A N 1
ATOM 625 C CA . LYS A 1 83 ? -0.715 8.730 10.607 1.00 90.12 83 LYS A CA 1
ATOM 626 C C . LYS A 1 83 ? -0.886 7.875 9.356 1.00 90.12 83 LYS A C 1
ATOM 628 O O . LYS A 1 83 ? -0.141 8.056 8.396 1.00 90.12 83 LYS A O 1
ATOM 633 N N . VAL A 1 84 ? -1.870 6.971 9.340 1.00 92.50 84 VAL A N 1
ATOM 634 C CA . VAL A 1 84 ? -2.040 6.010 8.232 1.00 92.50 84 VAL A CA 1
ATOM 635 C C . VAL A 1 84 ? -2.505 6.713 6.959 1.00 92.50 84 VAL A C 1
ATOM 637 O O . VAL A 1 84 ? -1.914 6.506 5.901 1.00 92.50 84 VAL A O 1
ATOM 640 N N . HIS A 1 85 ? -3.512 7.584 7.041 1.00 93.50 85 HIS A N 1
ATOM 641 C CA . HIS A 1 85 ? -4.037 8.260 5.854 1.00 93.50 85 HIS A CA 1
ATOM 642 C C . HIS A 1 85 ? -3.003 9.160 5.141 1.00 93.50 85 HIS A C 1
ATOM 644 O O . HIS A 1 85 ? -2.818 8.989 3.933 1.00 93.50 85 HIS A O 1
ATOM 650 N N . PRO A 1 86 ? -2.243 10.041 5.829 1.00 94.88 86 PRO A N 1
ATOM 651 C CA . PRO A 1 86 ? -1.195 10.831 5.176 1.00 94.88 86 PRO A CA 1
ATOM 652 C C . PRO A 1 86 ? -0.063 9.976 4.597 1.00 94.88 86 PRO A C 1
ATOM 654 O O . PRO A 1 86 ? 0.488 10.312 3.545 1.00 94.88 86 PRO A O 1
ATOM 657 N N . PHE A 1 87 ? 0.269 8.857 5.251 1.00 94.69 87 PHE A N 1
ATOM 658 C CA . PHE A 1 87 ? 1.257 7.909 4.738 1.00 94.69 87 PHE A CA 1
ATOM 659 C C . PHE A 1 87 ? 0.803 7.307 3.403 1.00 94.69 87 PHE A C 1
ATOM 661 O O . PHE A 1 87 ? 1.569 7.300 2.442 1.00 94.69 87 PHE A O 1
ATOM 668 N N . LEU A 1 88 ? -0.456 6.863 3.315 1.00 95.12 88 LEU A N 1
ATOM 669 C CA . LEU A 1 88 ? -1.032 6.314 2.083 1.00 95.12 88 LEU A CA 1
ATOM 670 C C . LEU A 1 88 ? -1.026 7.334 0.938 1.00 95.12 88 LEU A C 1
ATOM 672 O O . LEU A 1 88 ? -0.670 6.976 -0.180 1.00 95.12 88 LEU A O 1
ATOM 676 N N . ILE A 1 89 ? -1.361 8.599 1.215 1.00 96.00 89 ILE A N 1
ATOM 677 C CA . ILE A 1 89 ? -1.320 9.683 0.217 1.00 96.00 89 ILE A CA 1
ATOM 678 C C . ILE A 1 89 ? 0.110 9.927 -0.280 1.00 96.00 89 ILE A C 1
ATOM 680 O O . ILE A 1 89 ? 0.337 10.115 -1.474 1.00 96.00 89 ILE A O 1
ATOM 684 N N . THR A 1 90 ? 1.084 9.937 0.631 1.00 96.06 90 THR A N 1
ATOM 685 C CA . THR A 1 90 ? 2.491 10.160 0.268 1.00 96.06 90 THR A CA 1
ATOM 686 C C . THR A 1 90 ? 2.995 9.030 -0.628 1.00 96.06 90 THR A C 1
ATOM 688 O O . THR A 1 90 ? 3.518 9.288 -1.712 1.00 96.06 90 THR A O 1
ATOM 691 N N . LEU A 1 91 ? 2.739 7.782 -0.226 1.00 95.94 91 LEU A N 1
ATOM 692 C CA . LEU A 1 91 ? 3.111 6.589 -0.981 1.00 95.94 91 LEU A CA 1
ATOM 693 C C . LEU A 1 91 ? 2.439 6.540 -2.365 1.00 95.94 91 LEU A C 1
ATOM 695 O O . LEU A 1 91 ? 3.083 6.195 -3.354 1.00 95.94 91 LEU A O 1
ATOM 699 N N . ASP A 1 92 ? 1.169 6.945 -2.461 1.00 97.19 92 ASP A N 1
ATOM 700 C CA . ASP A 1 92 ? 0.449 7.088 -3.732 1.00 97.19 92 ASP A CA 1
ATOM 701 C C . ASP A 1 92 ? 1.157 8.046 -4.702 1.00 97.19 92 ASP A C 1
ATOM 703 O O . ASP A 1 92 ? 1.340 7.744 -5.890 1.00 97.19 92 ASP A O 1
ATOM 707 N N . GLY A 1 93 ? 1.615 9.189 -4.186 1.00 95.62 93 GLY A N 1
ATOM 708 C CA . GLY A 1 93 ? 2.390 10.163 -4.948 1.00 95.62 93 GLY A CA 1
ATOM 709 C C . GLY A 1 93 ? 3.723 9.598 -5.441 1.00 95.62 93 GLY A C 1
ATOM 710 O O . GLY A 1 93 ? 4.055 9.727 -6.623 1.00 95.62 93 GLY A O 1
ATOM 711 N N . GLU A 1 94 ? 4.475 8.931 -4.566 1.00 94.19 94 GLU A N 1
ATOM 712 C CA . GLU A 1 94 ? 5.762 8.319 -4.915 1.00 94.19 94 GLU A CA 1
ATOM 713 C C . GLU A 1 94 ? 5.618 7.233 -5.985 1.00 94.19 94 GLU A C 1
ATOM 715 O O . GLU A 1 94 ? 6.339 7.238 -6.989 1.00 94.19 94 GLU A O 1
ATOM 720 N N . MET A 1 95 ? 4.629 6.352 -5.837 1.00 95.56 95 MET A N 1
ATOM 721 C CA . MET A 1 95 ? 4.335 5.317 -6.827 1.00 95.56 95 MET A CA 1
ATOM 722 C C . MET A 1 95 ? 3.925 5.914 -8.173 1.00 95.56 95 MET A C 1
ATOM 724 O O . MET A 1 95 ? 4.408 5.472 -9.218 1.00 95.56 95 MET A O 1
ATOM 728 N N . SER A 1 96 ? 3.111 6.971 -8.163 1.00 95.94 96 SER A N 1
ATOM 729 C CA . SER A 1 96 ? 2.693 7.668 -9.384 1.00 95.94 96 SER A CA 1
ATOM 730 C C . SER A 1 96 ? 3.882 8.276 -10.135 1.00 95.94 96 SER A C 1
ATOM 732 O O . SER A 1 96 ? 3.935 8.231 -11.367 1.00 95.94 96 SER A O 1
ATOM 734 N N . ASN A 1 97 ? 4.879 8.794 -9.414 1.00 92.75 97 ASN A N 1
ATOM 735 C CA . ASN A 1 97 ? 6.107 9.308 -10.020 1.00 92.75 97 ASN A CA 1
ATOM 736 C C . ASN A 1 97 ? 6.920 8.195 -10.700 1.00 92.75 97 ASN A C 1
ATOM 738 O O . ASN A 1 97 ? 7.388 8.372 -11.831 1.00 92.75 97 ASN A O 1
ATOM 742 N N . ILE A 1 98 ? 7.051 7.034 -10.052 1.00 91.75 98 ILE A N 1
ATOM 743 C CA . ILE A 1 98 ? 7.788 5.887 -10.603 1.00 91.75 98 ILE A CA 1
ATOM 744 C C . ILE A 1 98 ? 7.068 5.308 -11.827 1.00 91.75 98 ILE A C 1
ATOM 746 O O . ILE A 1 98 ? 7.706 5.000 -12.833 1.00 91.75 98 ILE A O 1
ATOM 750 N N . GLU A 1 99 ? 5.741 5.211 -11.799 1.00 93.44 99 GLU A N 1
ATOM 751 C CA . GLU A 1 99 ? 4.943 4.768 -12.948 1.00 93.44 99 GLU A CA 1
ATOM 752 C C . GLU A 1 99 ? 5.100 5.692 -14.155 1.00 93.44 99 GLU A C 1
ATOM 754 O O . GLU A 1 99 ? 5.289 5.228 -15.283 1.00 93.44 99 GLU A O 1
ATOM 759 N N . GLN A 1 100 ? 5.074 7.009 -13.936 1.00 92.62 100 GLN A N 1
ATOM 760 C CA . GLN A 1 100 ? 5.326 7.974 -15.005 1.00 92.62 100 GLN A CA 1
ATOM 761 C C . GLN A 1 100 ? 6.739 7.831 -15.572 1.00 92.62 100 GLN A C 1
ATOM 763 O O . GLN A 1 100 ? 6.926 7.928 -16.788 1.00 92.62 100 GLN A O 1
ATOM 768 N N . LEU A 1 101 ? 7.734 7.598 -14.714 1.00 90.88 101 LEU A N 1
ATOM 769 C CA . LEU A 1 101 ? 9.115 7.367 -15.124 1.00 90.88 101 LEU A CA 1
ATOM 770 C C . LEU A 1 101 ? 9.245 6.089 -15.965 1.00 90.88 101 LEU A C 1
ATOM 772 O O . LEU A 1 101 ? 9.863 6.123 -17.033 1.00 90.88 101 LEU A O 1
ATOM 776 N N . LEU A 1 102 ? 8.623 4.993 -15.527 1.00 91.62 102 LEU A N 1
ATOM 777 C CA . LEU A 1 102 ? 8.572 3.719 -16.245 1.00 91.62 102 LEU A CA 1
ATOM 778 C C . LEU A 1 102 ? 7.902 3.867 -17.608 1.00 91.62 102 LEU A C 1
ATOM 780 O O . LEU A 1 102 ? 8.494 3.481 -18.615 1.00 91.62 102 LEU A O 1
ATOM 784 N N . ARG A 1 103 ? 6.713 4.480 -17.659 1.00 92.56 103 ARG A N 1
ATOM 785 C CA . ARG A 1 103 ? 5.975 4.718 -18.906 1.00 92.56 103 ARG A CA 1
ATOM 786 C C . ARG A 1 103 ? 6.809 5.535 -19.890 1.00 92.56 103 ARG A C 1
ATOM 788 O O . ARG A 1 103 ? 7.035 5.085 -21.006 1.00 92.56 103 ARG A O 1
ATOM 795 N N . LYS A 1 104 ? 7.377 6.667 -19.454 1.00 91.50 104 LYS A N 1
ATOM 796 C CA . LYS A 1 104 ? 8.248 7.505 -20.301 1.00 91.50 104 LYS A CA 1
ATOM 797 C C . LYS A 1 104 ? 9.447 6.732 -20.858 1.00 91.50 104 LYS A C 1
ATOM 799 O O . LYS A 1 104 ? 9.845 6.976 -21.995 1.00 91.50 104 LYS A O 1
ATOM 804 N N . ASN A 1 105 ? 10.049 5.837 -20.073 1.00 89.25 105 ASN A N 1
ATOM 805 C CA . ASN A 1 105 ? 11.190 5.039 -20.525 1.00 89.25 105 ASN A CA 1
ATOM 806 C C . ASN A 1 105 ? 10.770 3.913 -21.477 1.00 89.25 105 ASN A C 1
ATOM 808 O O . ASN A 1 105 ? 11.471 3.679 -22.461 1.00 89.25 105 ASN A O 1
ATOM 812 N N . LEU A 1 106 ? 9.640 3.251 -21.228 1.00 90.56 106 LEU A N 1
ATOM 813 C CA . LEU A 1 106 ? 9.087 2.223 -22.113 1.00 90.56 106 LEU A CA 1
ATOM 814 C C . LEU A 1 106 ? 8.675 2.810 -23.468 1.00 90.56 106 LEU A C 1
ATOM 816 O O . LEU A 1 106 ? 9.115 2.297 -24.492 1.00 90.56 106 LEU A O 1
ATOM 820 N N . ASP A 1 107 ? 7.949 3.929 -23.479 1.00 89.75 107 ASP A N 1
ATOM 821 C CA . ASP A 1 107 ? 7.466 4.587 -24.704 1.00 89.75 107 ASP A CA 1
ATOM 822 C C . ASP A 1 107 ? 8.611 5.059 -25.618 1.00 89.75 107 ASP A C 1
ATOM 824 O O . ASP A 1 107 ? 8.462 5.157 -26.835 1.00 89.75 107 ASP A O 1
ATOM 828 N N . ARG A 1 108 ? 9.778 5.357 -25.032 1.00 87.44 108 ARG A N 1
ATOM 829 C CA . ARG A 1 108 ? 10.989 5.788 -25.751 1.00 87.44 108 ARG A CA 1
ATOM 830 C C . ARG A 1 108 ? 11.915 4.635 -26.142 1.00 87.44 108 ARG A C 1
ATOM 832 O O . ARG A 1 108 ? 12.914 4.877 -26.820 1.00 87.44 108 ARG A O 1
ATOM 839 N N . SER A 1 109 ? 11.655 3.417 -25.675 1.00 87.19 109 SER A N 1
ATOM 840 C CA . SER A 1 109 ? 12.516 2.263 -25.942 1.00 87.19 109 SER A CA 1
ATOM 841 C C . SER A 1 109 ? 12.133 1.582 -27.252 1.00 87.19 109 SER A C 1
ATOM 843 O O . SER A 1 109 ? 10.962 1.514 -27.619 1.00 87.19 109 SER A O 1
ATOM 845 N N . ARG A 1 110 ? 13.125 1.055 -27.972 1.00 86.25 110 ARG A N 1
ATOM 846 C CA . ARG A 1 110 ? 12.885 0.243 -29.175 1.00 86.25 110 ARG A CA 1
ATOM 847 C C . ARG A 1 110 ? 12.744 -1.226 -28.785 1.00 86.25 110 ARG A C 1
ATOM 849 O O . ARG A 1 110 ? 13.340 -1.669 -27.812 1.00 86.25 110 ARG A O 1
ATOM 856 N N . ILE A 1 111 ? 12.008 -2.002 -29.584 1.00 77.25 111 ILE A N 1
ATOM 857 C CA . ILE A 1 111 ? 11.696 -3.426 -29.319 1.00 77.25 111 ILE A CA 1
ATOM 858 C C . ILE A 1 111 ? 12.962 -4.310 -29.188 1.00 77.25 111 ILE A C 1
ATOM 860 O O . ILE A 1 111 ? 12.893 -5.388 -28.610 1.00 77.25 111 ILE A O 1
ATOM 864 N N . GLY A 1 112 ? 14.126 -3.848 -29.663 1.00 75.00 112 GLY A N 1
ATOM 865 C CA . GLY A 1 112 ? 15.415 -4.540 -29.530 1.00 75.00 112 GLY A CA 1
ATOM 866 C C . GLY A 1 112 ? 16.340 -4.020 -28.423 1.00 75.00 112 GLY A C 1
ATOM 867 O O . GLY A 1 112 ? 17.459 -4.515 -28.307 1.00 75.00 112 GLY A O 1
ATOM 868 N N . ASP A 1 113 ? 15.931 -3.023 -27.633 1.00 84.12 113 ASP A N 1
ATOM 869 C CA . ASP A 1 113 ? 16.788 -2.480 -26.578 1.00 84.12 113 ASP A CA 1
ATOM 870 C C . ASP A 1 113 ? 16.882 -3.474 -25.408 1.00 84.12 113 ASP A C 1
ATOM 872 O O . ASP A 1 113 ? 15.867 -3.862 -24.824 1.00 84.12 113 ASP A O 1
ATOM 876 N N . SER A 1 114 ? 18.103 -3.810 -24.977 1.00 81.81 114 SER A N 1
ATOM 877 C CA . SER A 1 114 ? 18.350 -4.712 -23.834 1.00 81.81 114 SER A CA 1
ATOM 878 C C . SER A 1 114 ? 17.687 -4.246 -22.529 1.00 81.81 114 SER A C 1
ATOM 880 O O . SER A 1 114 ? 17.393 -5.053 -21.645 1.00 81.81 114 SER A O 1
ATOM 882 N N . LYS A 1 115 ? 17.390 -2.944 -22.414 1.00 86.06 115 LYS A N 1
ATOM 883 C CA . LYS A 1 115 ? 16.684 -2.361 -21.267 1.00 86.06 115 LYS A CA 1
ATOM 884 C C . LYS A 1 115 ? 15.196 -2.683 -21.178 1.00 86.06 115 LYS A C 1
ATOM 886 O O . LYS A 1 115 ? 14.646 -2.652 -20.080 1.00 86.06 115 LYS A O 1
ATOM 891 N N . VAL A 1 116 ? 14.539 -3.016 -22.291 1.00 88.88 116 VAL A N 1
ATOM 892 C CA . VAL A 1 116 ? 13.089 -3.279 -22.301 1.00 88.88 116 VAL A CA 1
ATOM 893 C C . VAL A 1 116 ? 12.742 -4.448 -21.386 1.00 88.88 116 VAL A C 1
ATOM 895 O O . VAL A 1 116 ? 11.760 -4.365 -20.654 1.00 88.88 116 VAL A O 1
ATOM 898 N N . GLY A 1 117 ? 13.577 -5.491 -21.356 1.00 88.06 117 GLY A N 1
ATOM 899 C CA . GLY A 1 117 ? 13.340 -6.670 -20.522 1.00 88.06 117 GLY A CA 1
ATOM 900 C C . GLY A 1 117 ? 13.184 -6.323 -19.040 1.00 88.06 117 GLY A C 1
ATOM 901 O O . GLY A 1 117 ? 12.174 -6.661 -18.426 1.00 88.06 117 GLY A O 1
ATOM 902 N N . TRP A 1 118 ? 14.142 -5.587 -18.467 1.00 88.44 118 TRP A N 1
ATOM 903 C CA . TRP A 1 118 ? 14.055 -5.206 -17.056 1.00 88.44 118 TRP A CA 1
ATOM 904 C C . TRP A 1 118 ? 13.054 -4.072 -16.796 1.00 88.44 118 TRP A C 1
ATOM 906 O O . TRP A 1 118 ? 12.463 -4.038 -15.721 1.00 88.44 118 TRP A O 1
ATOM 916 N N . LEU A 1 119 ? 12.798 -3.177 -17.759 1.00 91.00 119 LEU A N 1
ATOM 917 C CA . LEU A 1 119 ? 11.745 -2.159 -17.632 1.00 91.00 119 LEU A CA 1
ATOM 918 C C . LEU A 1 119 ? 10.348 -2.788 -17.530 1.00 91.00 119 LEU A C 1
ATOM 920 O O . LEU A 1 119 ? 9.539 -2.351 -16.713 1.00 91.00 119 LEU A O 1
ATOM 924 N N . LEU A 1 120 ? 10.068 -3.820 -18.330 1.00 91.44 120 LEU A N 1
ATOM 925 C CA . LEU A 1 120 ? 8.803 -4.556 -18.274 1.00 91.44 120 LEU A CA 1
ATOM 926 C C . LEU A 1 120 ? 8.638 -5.304 -16.950 1.00 91.44 120 LEU A C 1
ATOM 928 O O . LEU A 1 120 ? 7.548 -5.312 -16.382 1.00 91.44 120 LEU A O 1
ATOM 932 N N . GLU A 1 121 ? 9.720 -5.882 -16.434 1.00 90.12 121 GLU A N 1
ATOM 933 C CA . GLU A 1 121 ? 9.711 -6.565 -15.142 1.00 90.12 121 GLU A CA 1
ATOM 934 C C . GLU A 1 121 ? 9.395 -5.592 -13.990 1.00 90.12 121 GLU A C 1
ATOM 936 O O . GLU A 1 121 ? 8.516 -5.868 -13.172 1.00 90.12 121 GLU A O 1
ATOM 941 N N . TYR A 1 122 ? 10.026 -4.411 -13.957 1.00 90.75 122 TYR A N 1
ATOM 942 C CA . TYR A 1 122 ? 9.695 -3.387 -12.957 1.00 90.75 122 TYR A CA 1
ATOM 943 C C . TYR A 1 122 ? 8.291 -2.810 -13.127 1.00 90.75 122 TYR A C 1
ATOM 945 O O . TYR A 1 122 ? 7.626 -2.542 -12.127 1.00 90.75 122 TYR A O 1
ATOM 953 N N . ASN A 1 123 ? 7.809 -2.664 -14.362 1.00 93.06 123 ASN A N 1
ATOM 954 C CA . ASN A 1 123 ? 6.424 -2.277 -14.613 1.00 93.06 123 ASN A CA 1
ATOM 955 C C . ASN A 1 123 ? 5.443 -3.305 -14.031 1.00 93.06 123 ASN A C 1
ATOM 957 O O . ASN A 1 123 ? 4.476 -2.933 -13.373 1.00 93.06 123 ASN A O 1
ATOM 961 N N . ARG A 1 124 ? 5.732 -4.605 -14.175 1.00 92.38 124 ARG A N 1
ATOM 962 C CA . ARG A 1 124 ? 4.920 -5.659 -13.554 1.00 92.38 124 ARG A CA 1
ATOM 963 C C . ARG A 1 124 ? 4.891 -5.534 -12.029 1.00 92.38 124 ARG A C 1
ATOM 965 O O . ARG A 1 124 ? 3.820 -5.665 -11.445 1.00 92.38 124 ARG A O 1
ATOM 972 N N . TYR A 1 125 ? 6.031 -5.262 -11.387 1.00 92.00 125 TYR A N 1
ATOM 973 C CA . TYR A 1 125 ? 6.055 -5.018 -9.939 1.00 92.00 125 TYR A CA 1
ATOM 974 C C . TYR A 1 125 ? 5.215 -3.803 -9.551 1.00 92.00 125 TYR A C 1
ATOM 976 O O . TYR A 1 125 ? 4.442 -3.892 -8.602 1.00 92.00 125 TYR A O 1
ATOM 984 N N . GLN A 1 126 ? 5.309 -2.705 -10.304 1.00 93.62 126 GLN A N 1
ATOM 985 C CA . GLN A 1 126 ? 4.527 -1.509 -10.003 1.00 93.62 126 GLN A CA 1
ATOM 986 C C . GLN A 1 126 ? 3.019 -1.718 -10.133 1.00 93.62 126 GLN A C 1
ATOM 988 O O . GLN A 1 126 ? 2.274 -1.251 -9.279 1.00 93.62 126 GLN A O 1
ATOM 993 N N . LEU A 1 127 ? 2.554 -2.479 -11.125 1.00 94.06 127 LEU A N 1
ATOM 994 C CA . LEU A 1 127 ? 1.131 -2.819 -11.232 1.00 94.06 127 LEU A CA 1
ATOM 995 C C . LEU A 1 127 ? 0.624 -3.585 -9.999 1.00 94.06 127 LEU A C 1
ATOM 997 O O . LEU A 1 127 ? -0.461 -3.298 -9.493 1.00 94.06 127 LEU A O 1
ATOM 1001 N N . GLU A 1 128 ? 1.416 -4.526 -9.481 1.00 94.25 128 GLU A N 1
ATOM 1002 C CA . GLU A 1 128 ? 1.065 -5.253 -8.257 1.00 94.25 128 GLU A CA 1
ATOM 1003 C C . GLU A 1 128 ? 1.106 -4.358 -7.017 1.00 94.25 128 GLU A C 1
ATOM 1005 O O . GLU A 1 128 ? 0.200 -4.415 -6.188 1.00 94.25 128 GLU A O 1
ATOM 1010 N N . PHE A 1 129 ? 2.112 -3.492 -6.897 1.00 95.31 129 PHE A N 1
ATOM 1011 C CA . PHE A 1 129 ? 2.172 -2.498 -5.826 1.00 95.31 129 PHE A CA 1
ATOM 1012 C C . PHE A 1 129 ? 0.948 -1.591 -5.845 1.00 95.31 129 PHE A C 1
ATOM 1014 O O . PHE A 1 129 ? 0.343 -1.350 -4.800 1.00 95.31 129 PHE A O 1
ATOM 1021 N N . ARG A 1 130 ? 0.538 -1.139 -7.035 1.00 96.62 130 ARG A N 1
ATOM 1022 C CA . ARG A 1 130 ? -0.644 -0.300 -7.224 1.00 96.62 130 ARG A CA 1
ATOM 1023 C C . ARG A 1 130 ? -1.912 -1.008 -6.773 1.00 96.62 130 ARG A C 1
ATOM 1025 O O . ARG A 1 130 ? -2.709 -0.402 -6.063 1.00 96.62 130 ARG A O 1
ATOM 1032 N N . ARG A 1 131 ? -2.081 -2.285 -7.131 1.00 95.88 131 ARG A N 1
ATOM 1033 C CA . ARG A 1 131 ? -3.198 -3.112 -6.648 1.00 95.88 131 ARG A CA 1
ATOM 1034 C C . ARG A 1 131 ? -3.245 -3.136 -5.120 1.00 95.88 131 ARG A C 1
ATOM 1036 O O . ARG A 1 131 ? -4.281 -2.826 -4.545 1.00 95.88 131 ARG A O 1
ATOM 1043 N N . VAL A 1 132 ? -2.116 -3.443 -4.477 1.00 96.75 132 VAL A N 1
ATOM 1044 C CA . VAL A 1 132 ? -2.012 -3.499 -3.009 1.00 96.75 132 VAL A CA 1
ATOM 1045 C C . VAL A 1 132 ? -2.376 -2.156 -2.376 1.00 96.75 132 VAL A C 1
ATOM 1047 O O . VAL A 1 132 ? -3.149 -2.118 -1.423 1.00 96.75 132 VAL A O 1
ATOM 1050 N N . LEU A 1 133 ? -1.853 -1.046 -2.904 1.00 97.19 133 LEU A N 1
ATOM 1051 C CA . LEU A 1 133 ? -2.162 0.283 -2.381 1.00 97.19 133 LEU A CA 1
ATOM 1052 C C . LEU A 1 133 ? -3.654 0.617 -2.513 1.00 97.19 133 LEU A C 1
ATOM 1054 O O . LEU A 1 133 ? -4.236 1.151 -1.571 1.00 97.19 133 LEU A O 1
ATOM 1058 N N . MET A 1 134 ? -4.276 0.304 -3.651 1.00 96.81 134 MET A N 1
ATOM 1059 C CA . MET A 1 134 ? -5.707 0.537 -3.885 1.00 96.81 134 MET A CA 1
ATOM 1060 C C . MET A 1 134 ? -6.588 -0.265 -2.922 1.00 96.81 134 MET A C 1
ATOM 1062 O O . MET A 1 134 ? -7.519 0.288 -2.339 1.00 96.81 134 MET A O 1
ATOM 1066 N N . ASP A 1 135 ? -6.270 -1.542 -2.705 1.00 96.12 135 ASP A N 1
ATOM 1067 C CA . ASP A 1 135 ? -6.995 -2.387 -1.750 1.00 96.12 135 ASP A CA 1
ATOM 1068 C C . ASP A 1 135 ? -6.826 -1.877 -0.311 1.00 96.12 135 ASP A C 1
ATOM 1070 O O . ASP A 1 135 ? -7.775 -1.869 0.479 1.00 96.12 135 ASP A O 1
ATOM 1074 N N . LEU A 1 136 ? -5.622 -1.414 0.031 1.00 96.00 136 LEU A N 1
ATOM 1075 C CA . LEU A 1 136 ? -5.322 -0.906 1.360 1.00 96.00 136 LEU A CA 1
ATOM 1076 C C . LEU A 1 136 ? -6.014 0.435 1.641 1.00 96.00 136 LEU A C 1
ATOM 1078 O O . LEU A 1 136 ? -6.648 0.591 2.682 1.00 96.00 136 LEU A O 1
ATOM 1082 N N . SER A 1 137 ? -5.893 1.390 0.718 1.00 96.00 137 SER A N 1
ATOM 1083 C CA . SER A 1 137 ? -6.415 2.759 0.851 1.00 96.00 137 SER A CA 1
ATOM 1084 C C . SER A 1 137 ? -7.922 2.879 0.633 1.00 96.00 137 SER A C 1
ATOM 1086 O O . SER A 1 137 ? -8.522 3.830 1.126 1.00 96.00 137 SER A O 1
ATOM 1088 N N . GLY A 1 138 ? -8.532 1.926 -0.072 1.00 96.12 138 GLY A N 1
ATOM 1089 C CA . GLY A 1 138 ? -9.975 1.856 -0.261 1.00 96.12 138 GLY A CA 1
ATOM 1090 C C . GLY A 1 138 ? -10.623 0.917 0.757 1.00 96.12 138 GLY A C 1
ATOM 1091 O O . GLY A 1 138 ? -10.812 1.291 1.916 1.00 96.12 138 GLY A O 1
ATOM 1092 N N . PRO A 1 139 ? -10.974 -0.316 0.353 1.00 96.56 139 PRO A N 1
ATOM 1093 C CA . PRO A 1 139 ? -11.858 -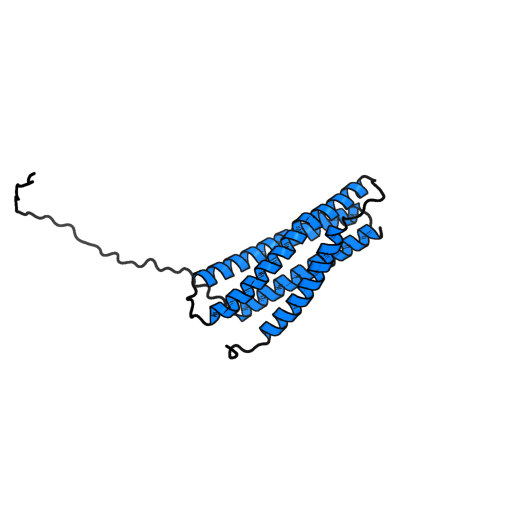1.179 1.129 1.00 96.56 139 PRO A CA 1
ATOM 1094 C C . PRO A 1 139 ? -11.337 -1.508 2.534 1.00 96.56 139 PRO A C 1
ATOM 1096 O O . PRO A 1 139 ? -12.143 -1.600 3.460 1.00 96.56 139 PRO A O 1
ATOM 1099 N N . VAL A 1 140 ? -10.022 -1.675 2.719 1.00 96.56 140 VAL A N 1
ATOM 1100 C CA . VAL A 1 140 ? -9.449 -1.977 4.041 1.00 96.56 140 VAL A CA 1
ATOM 1101 C C . VAL A 1 140 ? -9.508 -0.762 4.963 1.00 96.56 140 VAL A C 1
ATOM 1103 O O . VAL A 1 140 ? -10.051 -0.863 6.065 1.00 96.56 140 VAL A O 1
ATOM 1106 N N . TYR A 1 141 ? -8.982 0.382 4.519 1.00 96.50 141 TYR A N 1
ATOM 1107 C CA . TYR A 1 141 ? -8.983 1.617 5.301 1.00 96.50 141 TYR A CA 1
ATOM 1108 C C . TYR A 1 141 ? -10.409 2.048 5.668 1.00 96.50 141 TYR A C 1
ATOM 1110 O O . TYR A 1 141 ? -10.695 2.294 6.840 1.00 96.50 141 TYR A O 1
ATOM 1118 N N . GLU A 1 142 ? -11.324 2.077 4.695 1.00 96.69 142 GLU A N 1
ATOM 1119 C CA . GLU A 1 142 ? -12.717 2.479 4.912 1.00 96.69 142 GLU A CA 1
ATOM 1120 C C . GLU A 1 142 ? -13.427 1.584 5.932 1.00 96.69 142 GLU A C 1
ATOM 1122 O O . GLU A 1 142 ? -14.204 2.064 6.761 1.00 96.69 142 GLU A O 1
ATOM 1127 N N . ASP A 1 143 ? -13.170 0.275 5.895 1.00 96.62 143 ASP A N 1
ATOM 1128 C CA . ASP A 1 143 ? -13.799 -0.664 6.813 1.00 96.62 143 ASP A CA 1
ATOM 1129 C C . ASP A 1 143 ? -13.266 -0.526 8.245 1.00 96.62 143 ASP A C 1
ATOM 1131 O O . ASP A 1 143 ? -14.062 -0.497 9.191 1.00 96.62 143 ASP A O 1
ATOM 1135 N N . LEU A 1 144 ? -11.946 -0.381 8.407 1.00 94.88 144 LEU A N 1
ATOM 1136 C CA . LEU A 1 144 ? -11.322 -0.109 9.704 1.00 94.88 144 LEU A CA 1
ATOM 1137 C C . LEU A 1 144 ? -11.834 1.211 10.287 1.00 94.88 144 LEU A C 1
ATOM 1139 O O . LEU A 1 144 ? -12.303 1.250 11.429 1.00 94.88 144 LEU A O 1
ATOM 1143 N N . GLU A 1 145 ? -11.839 2.272 9.481 1.00 95.69 145 GLU A N 1
ATOM 1144 C CA . GLU A 1 145 ? -12.317 3.590 9.889 1.00 95.69 145 GLU A CA 1
ATOM 1145 C C . GLU A 1 145 ? -13.799 3.556 10.285 1.00 95.69 145 GLU A C 1
ATOM 1147 O O . GLU A 1 145 ? -14.197 4.109 11.314 1.00 95.69 145 GLU A O 1
ATOM 1152 N N . ARG A 1 146 ? -14.639 2.866 9.505 1.00 95.81 146 ARG A N 1
ATOM 1153 C CA . ARG A 1 146 ? -16.066 2.686 9.800 1.00 95.81 146 ARG A CA 1
ATOM 1154 C C . ARG A 1 146 ? -16.280 2.003 11.148 1.00 95.81 146 ARG A C 1
ATOM 1156 O O . ARG A 1 146 ? -17.108 2.468 11.936 1.00 95.81 146 ARG A O 1
ATOM 1163 N N . VAL A 1 147 ? -15.579 0.899 11.413 1.00 94.56 147 VAL A N 1
ATOM 1164 C CA . VAL A 1 147 ? -15.709 0.155 12.677 1.00 94.56 147 VAL A CA 1
ATOM 1165 C C . VAL A 1 147 ? -15.291 1.028 13.854 1.00 94.56 147 VAL A C 1
ATOM 1167 O O . VAL A 1 147 ? -16.034 1.122 14.833 1.00 94.56 147 VAL A O 1
ATOM 1170 N N . LEU A 1 148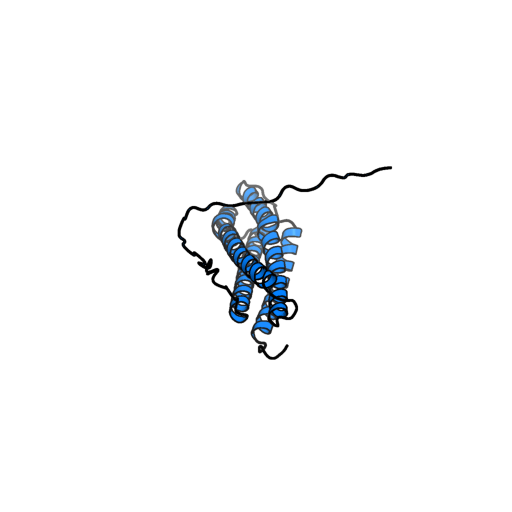 ? -14.150 1.707 13.742 1.00 93.62 148 LEU A N 1
ATOM 1171 C CA . LEU A 1 148 ? -13.630 2.588 14.784 1.00 93.62 148 LEU A CA 1
ATOM 1172 C C . LEU A 1 148 ? -14.559 3.773 15.059 1.00 93.62 148 LEU A C 1
ATOM 1174 O O . LEU A 1 148 ? -14.909 4.016 16.213 1.00 93.62 148 LEU A O 1
ATOM 1178 N N . ARG A 1 149 ? -15.063 4.453 14.021 1.00 94.81 149 ARG A N 1
ATOM 1179 C CA . ARG A 1 149 ? -16.034 5.553 14.170 1.00 94.81 149 ARG A CA 1
ATOM 1180 C C . ARG A 1 149 ? -17.301 5.120 14.897 1.00 94.81 149 ARG A C 1
ATOM 1182 O O . ARG A 1 149 ? -17.800 5.853 15.748 1.00 94.81 149 ARG A O 1
ATOM 1189 N N . LEU A 1 150 ? -17.848 3.956 14.555 1.00 94.25 150 LEU A N 1
ATOM 1190 C CA . LEU A 1 150 ? -19.065 3.459 15.194 1.00 94.25 150 LEU A CA 1
ATOM 1191 C C . LEU A 1 150 ? -18.811 3.050 16.650 1.00 94.25 150 LEU A C 1
ATOM 1193 O O . LEU A 1 150 ? -19.615 3.375 17.522 1.00 94.25 150 LEU A O 1
ATOM 1197 N N . ARG A 1 151 ? -17.674 2.409 16.937 1.00 92.25 151 ARG A N 1
ATOM 1198 C CA . ARG A 1 151 ? -17.268 2.094 18.313 1.00 92.25 151 ARG A CA 1
ATOM 1199 C C . ARG A 1 151 ? -17.047 3.348 19.151 1.00 92.25 151 ARG A C 1
ATOM 1201 O O . ARG A 1 151 ? -17.509 3.392 20.285 1.00 92.25 151 ARG A O 1
ATOM 1208 N N . ASN A 1 152 ? -16.437 4.388 18.582 1.00 91.44 152 ASN A N 1
ATOM 1209 C CA . ASN A 1 152 ? -16.252 5.677 19.252 1.00 91.44 152 ASN A CA 1
ATOM 1210 C C . ASN A 1 152 ? -17.593 6.361 19.595 1.00 91.44 152 ASN A C 1
ATOM 1212 O O . ASN A 1 152 ? -17.695 7.102 20.565 1.00 91.44 152 ASN A O 1
ATOM 1216 N N . ARG A 1 153 ? -18.660 6.068 18.839 1.00 93.31 153 ARG A N 1
ATOM 1217 C CA . ARG A 1 153 ? -20.040 6.499 19.141 1.00 93.31 153 ARG A CA 1
ATOM 1218 C C . ARG A 1 153 ? -20.765 5.597 20.152 1.00 93.31 153 ARG A C 1
ATOM 1220 O O . ARG A 1 153 ? -21.933 5.838 20.438 1.00 93.31 153 ARG A O 1
ATOM 1227 N N . GLY A 1 154 ? -20.108 4.556 20.668 1.00 89.19 154 GLY A N 1
ATOM 1228 C CA . GLY A 1 154 ? -20.663 3.616 21.645 1.00 89.19 154 GLY A CA 1
ATOM 1229 C C . GLY A 1 154 ? -21.290 2.348 21.054 1.00 89.19 154 GLY A C 1
ATOM 1230 O O . GLY A 1 154 ? -21.889 1.571 21.795 1.00 89.19 154 GLY A O 1
ATOM 1231 N N . CYS A 1 155 ? -21.169 2.092 19.745 1.00 89.50 155 CYS A N 1
ATOM 1232 C CA . CYS A 1 155 ? -21.663 0.845 19.154 1.00 89.50 155 CYS A CA 1
ATOM 1233 C C . CYS A 1 155 ? -20.710 -0.324 19.462 1.00 89.50 155 CYS A C 1
ATOM 1235 O O . CYS A 1 155 ? -19.607 -0.403 18.917 1.00 89.50 155 CYS A O 1
ATOM 1237 N N . LEU A 1 156 ? -21.150 -1.253 20.313 1.00 83.62 156 LEU A N 1
ATOM 1238 C CA . LEU A 1 156 ? -20.381 -2.436 20.714 1.00 83.62 156 LEU A CA 1
ATOM 1239 C C . LEU A 1 156 ? -20.587 -3.622 19.755 1.00 83.62 156 LEU A C 1
ATOM 1241 O O . LEU A 1 156 ? -21.552 -3.668 18.996 1.00 83.62 156 LEU A O 1
ATOM 1245 N N . GLY A 1 157 ? -19.673 -4.597 19.797 1.00 82.12 157 GLY A N 1
ATOM 1246 C CA . GLY A 1 157 ? -19.784 -5.851 19.033 1.00 82.12 157 GLY A CA 1
ATOM 1247 C C . GLY A 1 157 ? -19.494 -5.734 17.532 1.00 82.12 157 GLY A C 1
ATOM 1248 O O . GLY A 1 157 ? -19.729 -6.675 16.781 1.00 82.12 157 GLY A O 1
ATOM 1249 N N . LEU A 1 158 ? -18.980 -4.590 17.077 1.00 88.94 158 LEU A N 1
ATOM 1250 C CA . LEU A 1 158 ? -18.608 -4.385 15.680 1.00 88.94 158 LEU A CA 1
ATOM 1251 C C . LEU A 1 158 ? -17.236 -4.979 15.390 1.00 88.94 158 LEU A C 1
ATOM 1253 O O . LEU A 1 158 ? -16.284 -4.682 16.107 1.00 88.94 158 LEU A O 1
ATOM 1257 N N . SER A 1 159 ? -17.114 -5.737 14.307 1.00 90.25 159 SER A N 1
ATOM 1258 C CA . SER A 1 159 ? -15.835 -6.231 13.799 1.00 90.25 159 SER A CA 1
ATOM 1259 C C . SER A 1 159 ? -15.597 -5.752 12.366 1.00 90.25 159 SER A C 1
ATOM 1261 O O . SER A 1 159 ? -16.562 -5.495 11.632 1.00 90.25 159 SER A O 1
ATOM 1263 N N . PRO A 1 160 ? -14.330 -5.677 11.934 1.00 94.00 160 PRO A N 1
ATOM 1264 C CA . PRO A 1 160 ? -14.001 -5.570 10.520 1.00 94.00 160 PRO A CA 1
ATOM 1265 C C . PRO A 1 160 ? -14.566 -6.754 9.729 1.00 94.00 160 PRO A C 1
ATOM 1267 O O . PRO A 1 160 ? -14.815 -7.840 10.272 1.00 94.00 160 PRO A O 1
ATOM 1270 N N . LYS A 1 161 ? -14.813 -6.533 8.439 1.00 95.88 161 LYS A N 1
ATOM 1271 C CA . LYS A 1 161 ? -15.310 -7.548 7.510 1.00 95.88 161 LYS A CA 1
ATOM 1272 C C . LYS A 1 161 ? -14.280 -8.662 7.352 1.00 95.88 161 LYS A C 1
ATOM 1274 O O . LYS A 1 161 ? -13.072 -8.443 7.391 1.00 95.88 161 LYS A O 1
ATOM 1279 N N . LYS A 1 162 ? -14.764 -9.877 7.084 1.00 95.00 162 LYS A N 1
ATOM 1280 C CA . LYS A 1 162 ? -13.893 -11.025 6.775 1.00 95.00 162 LYS A CA 1
ATOM 1281 C C . LYS A 1 162 ? -13.028 -10.779 5.536 1.00 95.00 162 LYS A C 1
ATOM 1283 O O . LYS A 1 162 ? -11.901 -11.255 5.490 1.00 95.00 162 LYS A O 1
ATOM 1288 N N . GLU A 1 163 ? -13.554 -10.023 4.575 1.00 95.69 163 GLU A N 1
ATOM 1289 C CA . GLU A 1 163 ? -12.840 -9.580 3.373 1.00 95.69 163 GLU A CA 1
ATOM 1290 C C . GLU A 1 163 ? -11.603 -8.759 3.743 1.00 95.69 163 GLU A C 1
ATOM 1292 O O . GLU A 1 163 ? -10.509 -9.130 3.346 1.00 95.69 163 GLU A O 1
ATOM 1297 N N . THR A 1 164 ? -11.742 -7.753 4.613 1.00 95.25 164 THR A N 1
ATOM 1298 C CA . THR A 1 164 ? -10.630 -6.939 5.136 1.00 95.25 164 THR A CA 1
ATOM 1299 C C . THR A 1 164 ? -9.514 -7.803 5.728 1.00 95.25 164 THR A C 1
ATOM 1301 O O . THR A 1 164 ? -8.335 -7.613 5.431 1.00 95.25 164 THR A O 1
ATOM 1304 N N . ILE A 1 165 ? -9.889 -8.804 6.531 1.00 94.62 165 ILE A N 1
ATOM 1305 C CA . ILE A 1 165 ? -8.945 -9.741 7.155 1.00 94.62 165 ILE A CA 1
ATOM 1306 C C . ILE A 1 165 ? -8.228 -10.587 6.094 1.00 94.62 165 ILE A C 1
ATOM 1308 O O . ILE A 1 165 ? -7.019 -10.809 6.184 1.00 94.62 165 ILE A O 1
ATOM 1312 N N . ALA A 1 166 ? -8.966 -11.088 5.101 1.00 95.56 166 ALA A N 1
ATOM 1313 C CA . ALA A 1 166 ? -8.407 -11.894 4.021 1.00 95.56 166 ALA A CA 1
ATOM 1314 C C . ALA A 1 166 ? -7.458 -11.070 3.137 1.00 95.56 166 ALA A C 1
ATOM 1316 O O . ALA A 1 166 ? -6.338 -11.516 2.889 1.00 95.56 166 ALA A O 1
ATOM 1317 N N . SER A 1 167 ? -7.859 -9.857 2.750 1.00 95.31 167 SER A N 1
ATOM 1318 C CA . SER A 1 167 ? -7.057 -8.939 1.939 1.00 95.31 167 SER A CA 1
ATOM 1319 C C . SER A 1 167 ? -5.737 -8.596 2.622 1.00 95.31 167 SER A C 1
ATOM 1321 O O . SER A 1 167 ? -4.685 -8.724 2.004 1.00 95.31 167 SER A O 1
ATOM 1323 N N . LEU A 1 168 ? -5.745 -8.242 3.914 1.00 95.50 168 LEU A N 1
ATOM 1324 C CA . LEU A 1 168 ? -4.510 -7.946 4.654 1.00 95.50 168 LEU A CA 1
ATOM 1325 C C . LEU A 1 168 ? -3.543 -9.139 4.688 1.00 95.50 168 LEU A C 1
ATOM 1327 O O . LEU A 1 168 ? -2.339 -8.970 4.481 1.00 95.50 168 LEU A O 1
ATOM 1331 N N . ARG A 1 169 ? -4.061 -10.360 4.873 1.00 95.06 169 ARG A N 1
ATOM 1332 C CA . ARG A 1 169 ? -3.242 -11.584 4.828 1.00 95.06 169 ARG A CA 1
ATOM 1333 C C . ARG A 1 169 ? -2.663 -11.841 3.440 1.00 95.06 169 ARG A C 1
ATOM 1335 O O . ARG A 1 169 ? -1.484 -12.178 3.330 1.00 95.06 169 ARG A O 1
ATOM 1342 N N . GLU A 1 170 ? -3.471 -11.691 2.392 1.00 95.44 170 GLU A N 1
ATOM 1343 C CA . GLU A 1 170 ? -3.021 -11.884 1.012 1.00 95.44 170 GLU A CA 1
ATOM 1344 C C . GLU A 1 170 ? -1.949 -10.858 0.629 1.00 95.44 170 GLU A C 1
ATOM 1346 O O . GLU A 1 170 ? -0.889 -11.244 0.129 1.00 95.44 170 GLU A O 1
ATOM 1351 N N . MET A 1 171 ? -2.187 -9.576 0.926 1.00 96.06 171 MET A N 1
ATOM 1352 C CA . MET A 1 171 ? -1.244 -8.486 0.676 1.00 96.06 171 MET A CA 1
ATOM 1353 C C . MET A 1 171 ? 0.081 -8.724 1.402 1.00 96.06 171 MET A C 1
ATOM 1355 O O . MET A 1 171 ? 1.140 -8.650 0.781 1.00 96.06 171 MET A O 1
ATOM 1359 N N . SER A 1 172 ? 0.037 -9.091 2.686 1.00 94.31 172 SER A N 1
ATOM 1360 C CA . SER A 1 172 ? 1.238 -9.381 3.477 1.00 94.31 172 SER A CA 1
ATOM 1361 C C . SER A 1 172 ? 2.068 -10.516 2.861 1.00 94.31 172 SER A C 1
ATOM 1363 O O . SER A 1 172 ? 3.259 -10.350 2.589 1.00 94.31 172 SER A O 1
ATOM 1365 N N . ALA A 1 173 ? 1.428 -11.643 2.534 1.00 93.38 173 ALA A N 1
ATOM 1366 C CA . ALA A 1 173 ? 2.109 -12.775 1.911 1.00 93.38 173 ALA A CA 1
ATOM 1367 C C . ALA A 1 173 ? 2.638 -12.438 0.503 1.00 93.38 173 ALA A C 1
ATOM 1369 O O . ALA A 1 173 ? 3.702 -12.916 0.103 1.00 93.38 173 ALA A O 1
ATOM 1370 N N . GLY A 1 174 ? 1.895 -11.637 -0.267 1.00 92.75 174 GLY A N 1
ATOM 1371 C CA . GLY A 1 174 ? 2.292 -11.160 -1.592 1.00 92.75 174 GLY A CA 1
ATOM 1372 C C . GLY A 1 174 ? 3.542 -10.289 -1.547 1.00 92.75 174 GLY A C 1
ATOM 1373 O O . GLY A 1 174 ? 4.503 -10.554 -2.273 1.00 92.75 174 GLY A O 1
ATOM 1374 N N . LEU A 1 175 ? 3.565 -9.308 -0.647 1.00 93.50 175 LEU A N 1
ATOM 1375 C CA . LEU A 1 175 ? 4.692 -8.394 -0.467 1.00 93.50 175 LEU A CA 1
ATOM 1376 C C . LEU A 1 175 ? 5.941 -9.099 0.068 1.00 93.50 175 LEU A C 1
ATOM 1378 O O . LEU A 1 175 ? 7.053 -8.785 -0.359 1.00 93.50 175 LEU A O 1
ATOM 1382 N N . GLU A 1 176 ? 5.792 -10.105 0.933 1.00 91.56 176 GLU A N 1
ATOM 1383 C CA . GLU A 1 176 ? 6.935 -10.899 1.393 1.00 91.56 176 GLU A CA 1
ATOM 1384 C C . GLU A 1 176 ? 7.597 -11.658 0.229 1.00 91.56 176 GLU A C 1
ATOM 1386 O O . GLU A 1 176 ? 8.828 -11.698 0.109 1.00 91.56 176 GLU A O 1
ATOM 1391 N N . ARG A 1 177 ? 6.789 -12.226 -0.677 1.00 90.75 177 ARG A N 1
ATOM 1392 C CA . ARG A 1 177 ? 7.298 -12.860 -1.904 1.00 90.75 177 ARG A CA 1
ATOM 1393 C C . ARG A 1 177 ? 7.962 -11.836 -2.822 1.00 90.75 177 ARG A C 1
ATOM 1395 O O . ARG A 1 177 ? 9.071 -12.088 -3.289 1.00 90.75 177 ARG A O 1
ATOM 1402 N N . ALA A 1 178 ? 7.328 -10.684 -3.043 1.00 89.44 178 ALA A N 1
ATOM 1403 C CA . ALA A 1 178 ? 7.870 -9.613 -3.879 1.00 89.44 178 ALA A CA 1
ATOM 1404 C C . ALA A 1 178 ? 9.219 -9.100 -3.351 1.00 89.44 178 ALA A C 1
ATOM 1406 O O . ALA A 1 178 ? 10.176 -8.980 -4.112 1.00 89.44 178 ALA A O 1
ATOM 1407 N N . THR A 1 179 ? 9.340 -8.916 -2.035 1.00 89.88 179 THR A N 1
ATOM 1408 C CA . THR A 1 179 ? 10.588 -8.501 -1.378 1.00 89.88 179 THR A CA 1
ATOM 1409 C C . THR A 1 179 ? 11.730 -9.473 -1.677 1.00 89.88 179 THR A C 1
ATOM 1411 O O . THR A 1 179 ? 12.839 -9.051 -2.014 1.00 89.88 179 THR A O 1
ATOM 1414 N N . LYS A 1 180 ? 11.470 -10.787 -1.597 1.00 88.75 180 LYS A N 1
ATOM 1415 C CA . LYS A 1 180 ? 12.462 -11.829 -1.916 1.00 88.75 180 LYS A CA 1
ATOM 1416 C C . LYS A 1 180 ? 12.862 -11.787 -3.394 1.00 88.75 180 LYS A C 1
ATOM 1418 O O . LYS A 1 180 ? 14.051 -11.855 -3.698 1.00 88.75 180 LYS A O 1
ATOM 1423 N N . LEU A 1 181 ? 11.894 -11.633 -4.299 1.00 86.69 181 LEU A N 1
ATOM 1424 C CA . LEU A 1 181 ? 12.142 -11.562 -5.743 1.00 86.69 181 LEU A CA 1
ATOM 1425 C C . LEU A 1 181 ? 12.981 -10.338 -6.122 1.00 86.69 181 LEU A C 1
ATOM 1427 O O . LEU A 1 181 ? 14.018 -10.487 -6.761 1.00 86.69 181 LEU A O 1
ATOM 1431 N N . ILE A 1 182 ? 12.596 -9.148 -5.661 1.00 85.75 182 ILE A N 1
ATOM 1432 C CA . ILE A 1 182 ? 13.295 -7.894 -5.979 1.00 85.75 182 ILE A CA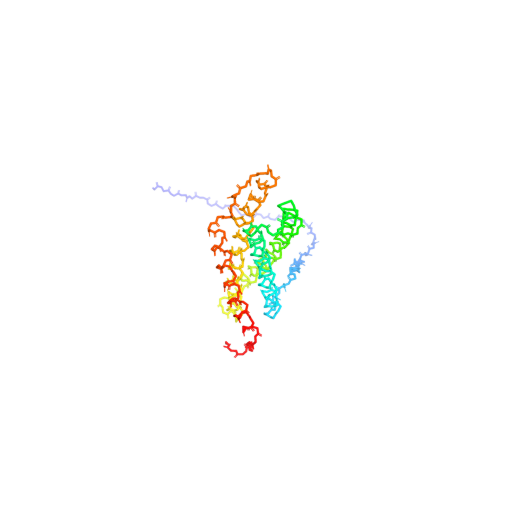 1
ATOM 1433 C C . ILE A 1 182 ? 14.713 -7.904 -5.412 1.00 85.75 182 ILE A C 1
ATOM 1435 O O . ILE A 1 182 ? 15.657 -7.476 -6.077 1.00 85.75 182 ILE A O 1
ATOM 1439 N N . ARG A 1 183 ? 14.897 -8.442 -4.200 1.00 84.00 183 ARG A N 1
ATOM 1440 C CA . ARG A 1 183 ? 16.227 -8.600 -3.605 1.00 84.00 183 ARG A CA 1
ATOM 1441 C C . ARG A 1 183 ? 17.124 -9.509 -4.447 1.00 84.00 183 ARG A C 1
ATOM 1443 O O . ARG A 1 183 ? 18.293 -9.182 -4.640 1.00 84.00 183 ARG A O 1
ATOM 1450 N N . ASN A 1 184 ? 16.584 -10.612 -4.961 1.00 82.25 184 ASN A N 1
ATOM 1451 C CA . ASN A 1 184 ? 17.323 -11.528 -5.828 1.00 82.25 184 ASN A CA 1
ATOM 1452 C C . ASN A 1 184 ? 17.640 -10.890 -7.188 1.00 82.25 184 ASN A C 1
ATOM 1454 O O . ASN A 1 184 ? 18.750 -11.051 -7.688 1.00 82.25 184 ASN A O 1
ATOM 1458 N N . GLU A 1 185 ? 16.712 -10.126 -7.766 1.00 77.00 185 GLU A N 1
ATOM 1459 C CA . GLU A 1 185 ? 16.905 -9.479 -9.069 1.00 77.00 185 GLU A CA 1
ATOM 1460 C C . GLU A 1 185 ? 17.958 -8.364 -9.013 1.00 77.00 185 GLU A C 1
ATOM 1462 O O . GLU A 1 185 ? 18.762 -8.223 -9.933 1.00 77.00 185 GLU A O 1
ATOM 1467 N N . ARG A 1 186 ? 18.034 -7.633 -7.891 1.00 72.44 186 ARG A N 1
ATOM 1468 C CA . ARG A 1 186 ? 19.111 -6.663 -7.623 1.00 72.44 186 ARG A CA 1
ATOM 1469 C C . ARG A 1 186 ? 20.488 -7.313 -7.472 1.00 72.44 186 ARG A C 1
ATOM 1471 O O . ARG A 1 186 ? 21.491 -6.638 -7.683 1.00 72.44 186 ARG A O 1
ATOM 1478 N N . ALA A 1 187 ? 20.548 -8.591 -7.094 1.00 71.31 187 ALA A N 1
ATOM 1479 C CA . ALA A 1 187 ? 21.798 -9.328 -6.915 1.00 71.31 187 ALA A CA 1
ATOM 1480 C C . ALA A 1 187 ? 22.325 -9.966 -8.216 1.00 71.31 187 ALA A C 1
ATOM 1482 O O . ALA A 1 187 ? 23.461 -10.442 -8.238 1.00 71.31 187 ALA A O 1
ATOM 1483 N N . LYS A 1 188 ? 21.534 -9.986 -9.301 1.00 70.00 188 LYS A N 1
ATOM 1484 C CA . LYS A 1 188 ? 21.960 -10.553 -10.588 1.00 70.00 188 LYS A CA 1
ATOM 1485 C C . LYS A 1 188 ? 22.873 -9.577 -11.354 1.00 70.00 188 LYS A C 1
ATOM 1487 O O . LYS A 1 188 ? 22.498 -8.415 -11.526 1.00 70.00 188 LYS A O 1
ATOM 1492 N N . PRO A 1 189 ? 24.035 -10.028 -11.866 1.00 57.12 189 PRO A N 1
ATOM 1493 C CA . PRO A 1 189 ? 24.899 -9.202 -12.707 1.00 57.12 189 PRO A CA 1
ATOM 1494 C C . PRO A 1 189 ? 24.242 -8.900 -14.065 1.00 57.12 189 PRO A C 1
ATOM 1496 O O . PRO A 1 189 ? 23.469 -9.700 -14.590 1.00 57.12 189 PRO A O 1
ATOM 1499 N N . GLU A 1 190 ? 24.567 -7.745 -14.653 1.00 57.00 190 GLU A N 1
ATOM 1500 C CA . GLU A 1 190 ? 23.996 -7.277 -15.929 1.00 57.00 190 GLU A CA 1
ATOM 1501 C C . GLU A 1 190 ? 24.319 -8.175 -17.138 1.00 57.00 190 GLU A C 1
ATOM 1503 O O . GLU A 1 190 ? 23.642 -8.061 -18.152 1.00 57.00 190 GLU A O 1
ATOM 1508 N N . SER A 1 191 ? 25.279 -9.104 -17.034 1.00 47.88 191 SER A N 1
ATOM 1509 C CA . SER A 1 191 ? 25.723 -9.962 -18.148 1.00 47.88 191 SER A CA 1
ATOM 1510 C C . SER A 1 191 ? 24.897 -11.241 -18.365 1.00 47.88 191 SER A C 1
ATOM 1512 O O . SER A 1 191 ? 25.373 -12.156 -19.035 1.00 47.88 191 SER A O 1
ATOM 1514 N N . ALA A 1 192 ? 23.723 -11.372 -17.744 1.00 44.41 192 ALA A N 1
ATOM 1515 C CA . ALA A 1 192 ? 22.914 -12.596 -17.797 1.00 44.41 192 ALA A CA 1
ATOM 1516 C C . ALA A 1 192 ? 21.816 -12.592 -18.882 1.00 44.41 192 ALA A C 1
ATOM 1518 O O . ALA A 1 192 ? 20.972 -13.488 -18.872 1.00 44.41 192 ALA A O 1
ATOM 1519 N N . TYR A 1 193 ? 21.818 -11.612 -19.791 1.00 45.66 193 TYR A N 1
ATOM 1520 C CA . TYR A 1 193 ? 20.862 -11.496 -20.897 1.00 45.66 193 TYR A CA 1
ATOM 1521 C C . TYR A 1 193 ? 21.567 -11.154 -22.206 1.00 45.66 193 TYR A C 1
ATOM 1523 O O . TYR A 1 193 ? 22.420 -10.238 -22.181 1.00 45.66 193 TYR A O 1
#

pLDDT: mean 81.14, std 20.55, range [31.42, 97.19]

Organism: NCBI:txid2011161

Secondary structure (DSSP, 8-state):
-------------------------------------HHHHHHHHHHHHHHHHHHHHHHHHHHHHHHHT-S-HHHHHHHIIIIIHHHHHHHHHHHHHHHHHHHHHHHT--TT-THHHHHHHHHHHHHHHHHHHHHIIIIIHHHHHHHHHHHHTT--S----HHHHHHHHHHHHHHHHHHHHHHHHHTS-GGG-

Radius of gyration: 29.55 Å; chains: 1; bounding box: 47×57×96 Å